Protein AF-0000000074043339 (afdb_homodimer)

Radius of gyration: 28.98 Å; Cα contacts (8 Å, |Δi|>4): 498; chains: 2; bounding box: 43×94×110 Å

Secondary structure (DSSP, 8-state):
-----------------------PPTT-BTT-EEEEEEEEEPPSTT------BSSB--BSS-TTTTEEEEEE-SSSS--EEEETTEEEESS---HHHHT-SEEEEEEEEEETTT--EEEEEEEEEEE-TT------------------------------/----------------------PPPTT-BTT-EEEEEEEEEPPSTT------BSSB--BSS-TTTTEEEEEE-SSSS--EEEETTEEEESS---HHHHT-SEEEEEEEEEETTT--EEEEEEEEEEE-TT------------------------------

pLDDT: mean 74.74, std 24.92, range [27.48, 98.56]

Foldseek 3Di:
DPPPPPPPPPPPPPPPPPPCVVDDDPPDDPPDADAAEWEWEFDDPWDFPTAIVVQFDPDDDWCVPFKPKDWFAPDDDDQWDDDGRGTTGPTTGDCVVVVDQKDKTWMWMAGPVVRDIDIHIYIYGYHYPPDPDPPPPPPPPPVPPPPPVCPVPPPPPDDD/DPPPPPPPPPPPPPPPPPPCVVDDDPPDDPPDADAAEWEWEFDDPWDFATAIVVQFDPDDDWCVPFKPKDWFAPDDDDQWDDDGRGTTGPTTGDCVVVVDQKGKTWMWMAGPVVRDIDIHIYIYGYHYPPDPDPPPPPPPPPVPPVCPPPVVPPPPPPPD

Nearest PDB structures (foldseek):
  6bxu-assembly2_B  TM=6.469E-01  e=2.148E-03  Mus musculus
  6bwn-assembly1_A  TM=5.642E-01  e=1.430E-03  Mus musculus
  5w1d-assembly1_A  TM=6.021E-01  e=2.872E-03  Mus musculus
  7sb6-assembly3_C  TM=5.793E-01  e=4.071E-03  synthetic construct
  2wd0-assembly1_A  TM=5.381E-01  e=9.733E-03  Mus musculus

Structure (mmCIF, N/CA/C/O backbone):
data_AF-0000000074043339-model_v1
#
loop_
_entity.id
_entity.type
_entity.pdbx_description
1 polymer 'Uncharacterized protein'
#
loop_
_atom_site.group_PDB
_atom_site.id
_atom_site.type_symbol
_atom_site.label_atom_id
_atom_site.label_alt_id
_atom_site.label_comp_id
_atom_site.label_asym_id
_atom_site.label_entity_id
_atom_site.label_seq_id
_atom_site.pdbx_PDB_ins_code
_atom_site.Cartn_x
_atom_site.Cartn_y
_atom_site.Cartn_z
_atom_site.occupancy
_atom_site.B_iso_or_equiv
_atom_site.auth_seq_id
_atom_site.auth_comp_id
_atom_site.auth_asym_id
_atom_site.auth_atom_id
_atom_site.pdbx_PDB_model_num
ATOM 1 N N . MET A 1 1 ? 3.531 73.688 32.5 1 36.28 1 MET A N 1
ATOM 2 C CA . MET A 1 1 ? 2.799 72.875 31.547 1 36.28 1 MET A CA 1
ATOM 3 C C . MET A 1 1 ? 3.566 71.625 31.203 1 36.28 1 MET A C 1
ATOM 5 O O . MET A 1 1 ? 4.527 71.625 30.438 1 36.28 1 MET A O 1
ATOM 9 N N . ALA A 1 2 ? 3.746 70.688 32.219 1 50.91 2 ALA A N 1
ATOM 10 C CA . ALA A 1 2 ? 4.398 69.375 32.25 1 50.91 2 ALA A CA 1
ATOM 11 C C . ALA A 1 2 ? 3.754 68.438 31.266 1 50.91 2 ALA A C 1
ATOM 13 O O . ALA A 1 2 ? 2.537 68.25 31.281 1 50.91 2 ALA A O 1
ATOM 14 N N . HIS A 1 3 ? 4.277 68.375 29.969 1 52.12 3 HIS A N 1
ATOM 15 C CA . HIS A 1 3 ? 3.988 67.438 28.906 1 52.12 3 HIS A CA 1
ATOM 16 C C . HIS A 1 3 ? 4.148 66 29.391 1 52.12 3 HIS A C 1
ATOM 18 O O . HIS A 1 3 ? 5.234 65.625 29.812 1 52.12 3 HIS A O 1
ATOM 24 N N . SER A 1 4 ? 3.148 65.375 30.062 1 53.38 4 SER A N 1
ATOM 25 C CA . SER A 1 4 ? 3.051 63.969 30.391 1 53.38 4 SER A CA 1
ATOM 26 C C . SER A 1 4 ? 3.221 63.125 29.141 1 53.38 4 SER A C 1
ATOM 28 O O . SER A 1 4 ? 2.432 63.219 28.203 1 53.38 4 SER A O 1
ATOM 30 N N . ALA A 1 5 ? 4.5 62.875 28.734 1 51.03 5 ALA A N 1
ATOM 31 C CA . ALA A 1 5 ? 4.797 61.906 27.688 1 51.03 5 ALA A CA 1
ATOM 32 C C . ALA A 1 5 ? 4.148 60.562 27.984 1 51.03 5 ALA A C 1
ATOM 34 O O . ALA A 1 5 ? 4.48 59.906 28.984 1 51.03 5 ALA A O 1
ATOM 35 N N . LEU A 1 6 ? 2.811 60.344 27.688 1 48.66 6 LEU A N 1
ATOM 36 C CA . LEU A 1 6 ? 2.172 59.031 27.688 1 48.66 6 LEU A CA 1
ATOM 37 C C . LEU A 1 6 ? 3.016 58 26.922 1 48.66 6 LEU A C 1
ATOM 39 O O . LEU A 1 6 ? 3.24 58.156 25.719 1 48.66 6 LEU A O 1
ATOM 43 N N . LEU A 1 7 ? 4.02 57.375 27.578 1 50.03 7 LEU A N 1
ATOM 44 C CA . LEU A 1 7 ? 4.719 56.219 27.016 1 50.03 7 LEU A CA 1
ATOM 45 C C . LEU A 1 7 ? 3.736 55.125 26.609 1 50.03 7 LEU A C 1
ATOM 47 O O . LEU A 1 7 ? 3.02 54.594 27.453 1 50.03 7 LEU A O 1
ATOM 51 N N . LEU A 1 8 ? 3.076 55.25 25.438 1 50.91 8 LEU A N 1
ATOM 52 C CA . LEU A 1 8 ? 2.367 54.125 24.844 1 50.91 8 LEU A CA 1
ATOM 53 C C . LEU A 1 8 ? 3.262 52.906 24.781 1 50.91 8 LEU A C 1
ATOM 55 O O . LEU A 1 8 ? 4.23 52.875 24.016 1 50.91 8 LEU A O 1
ATOM 59 N N . ALA A 1 9 ? 3.451 52.25 25.938 1 48.47 9 ALA A N 1
ATOM 60 C CA . ALA A 1 9 ? 4.059 50.906 25.891 1 48.47 9 ALA A CA 1
ATOM 61 C C . ALA A 1 9 ? 3.338 50 24.891 1 48.47 9 ALA A C 1
ATOM 63 O O . ALA A 1 9 ? 2.162 49.688 25.078 1 48.47 9 ALA A O 1
ATOM 64 N N . THR A 1 10 ? 3.604 50.125 23.547 1 51.94 10 THR A N 1
ATOM 65 C CA . THR A 1 10 ? 3.205 49.125 22.547 1 51.94 10 THR A CA 1
ATOM 66 C C . THR A 1 10 ? 3.49 47.719 23.047 1 51.94 10 THR A C 1
ATOM 68 O O . THR A 1 10 ? 4.645 47.375 23.281 1 51.94 10 THR A O 1
ATOM 71 N N . LEU A 1 11 ? 2.631 47.125 23.938 1 48.47 11 LEU A N 1
ATOM 72 C CA . LEU A 1 11 ? 2.684 45.719 24.234 1 48.47 11 LEU A CA 1
ATOM 73 C C . LEU A 1 11 ? 2.77 44.906 22.953 1 48.47 11 LEU A C 1
ATOM 75 O O . LEU A 1 11 ? 1.793 44.781 22.203 1 48.47 11 LEU A O 1
ATOM 79 N N . LEU A 1 12 ? 3.902 44.938 22.234 1 47.53 12 LEU A N 1
ATOM 80 C CA . LEU A 1 12 ? 4.148 43.938 21.203 1 47.53 12 LEU A CA 1
ATOM 81 C C . LEU A 1 12 ? 3.871 42.531 21.734 1 47.53 12 LEU A C 1
ATOM 83 O O . LEU A 1 12 ? 4.613 42.031 22.578 1 47.53 12 LEU A O 1
ATOM 87 N N . ALA A 1 13 ? 2.574 42.125 21.938 1 48.25 13 ALA A N 1
ATOM 88 C CA . ALA A 1 13 ? 2.238 40.75 22.172 1 48.25 13 ALA A CA 1
ATOM 89 C C . ALA A 1 13 ? 2.982 39.812 21.219 1 48.25 13 ALA A C 1
ATOM 91 O O . ALA A 1 13 ? 2.707 39.812 20.016 1 48.25 13 ALA A O 1
ATOM 92 N N . PHE A 1 14 ? 4.277 39.5 21.391 1 45.47 14 PHE A N 1
ATOM 93 C CA . PHE A 1 14 ? 4.957 38.406 20.75 1 45.47 14 PHE A CA 1
ATOM 94 C C . PHE A 1 14 ? 4.055 37.156 20.719 1 45.47 14 PHE A C 1
ATOM 96 O O . PHE A 1 14 ? 3.814 36.531 21.75 1 45.47 14 PHE A O 1
ATOM 103 N N . CYS A 1 15 ? 2.965 37.188 19.891 1 45.69 15 CYS A N 1
ATOM 104 C CA . CYS A 1 15 ? 2.316 35.906 19.594 1 45.69 15 CYS A CA 1
ATOM 105 C C . CYS A 1 15 ? 3.348 34.844 19.281 1 45.69 15 CYS A C 1
ATOM 107 O O . CYS A 1 15 ? 3.98 34.875 18.219 1 45.69 15 CYS A O 1
ATOM 109 N N . ALA A 1 16 ? 4.168 34.438 20.25 1 45.22 16 ALA A N 1
ATOM 110 C CA . ALA A 1 16 ? 4.949 33.219 20.016 1 45.22 16 ALA A CA 1
ATOM 111 C C . ALA A 1 16 ? 4.121 32.156 19.297 1 45.22 16 ALA A C 1
ATOM 113 O O . ALA A 1 16 ? 3.129 31.672 19.828 1 45.22 16 ALA A O 1
ATOM 114 N N . LEU A 1 17 ? 3.908 32.25 17.938 1 48.41 17 LEU A N 1
ATOM 115 C CA . LEU A 1 17 ? 3.451 31.078 17.234 1 48.41 17 LEU A CA 1
ATOM 116 C C . LEU A 1 17 ? 4.184 29.828 17.719 1 48.41 17 LEU A C 1
ATOM 118 O O . LEU A 1 17 ? 5.41 29.844 17.859 1 48.41 17 LEU A O 1
ATOM 122 N N . PRO A 1 18 ? 3.623 29.031 18.609 1 45.88 18 PRO A N 1
ATOM 123 C CA . PRO A 1 18 ? 4.348 27.781 18.844 1 45.88 18 PRO A CA 1
ATOM 124 C C . PRO A 1 18 ? 5.016 27.234 17.594 1 45.88 18 PRO A C 1
ATOM 126 O O . PRO A 1 18 ? 4.453 27.328 16.5 1 45.88 18 PRO A O 1
ATOM 129 N N . THR A 1 19 ? 6.242 27.562 17.266 1 45.59 19 THR A N 1
ATOM 130 C CA . THR A 1 19 ? 6.914 26.734 16.266 1 45.59 19 THR A CA 1
ATOM 131 C C . THR A 1 19 ? 6.457 25.281 16.375 1 45.59 19 THR A C 1
ATOM 133 O O . THR A 1 19 ? 6.621 24.641 17.422 1 45.59 19 THR A O 1
ATOM 136 N N . VAL A 1 20 ? 5.289 24.922 16.062 1 45.47 20 VAL A N 1
ATOM 137 C CA . VAL A 1 20 ? 5.035 23.484 15.914 1 45.47 20 VAL A CA 1
ATOM 138 C C . VAL A 1 20 ? 6.281 22.797 15.367 1 45.47 20 VAL A C 1
ATOM 140 O O . VAL A 1 20 ? 6.621 22.953 14.195 1 45.47 20 VAL A O 1
ATOM 143 N N . ASP A 1 21 ? 7.504 23.016 15.836 1 48.78 21 ASP A N 1
ATOM 144 C CA . ASP A 1 21 ? 8.562 22.094 15.438 1 48.78 21 ASP A CA 1
ATOM 145 C C . ASP A 1 21 ? 8 20.703 15.133 1 48.78 21 ASP A C 1
ATOM 147 O O . ASP A 1 21 ? 7.551 20 16.031 1 48.78 21 ASP A O 1
ATOM 151 N N . GLY A 1 22 ? 7.293 20.594 14.164 1 54.5 22 GLY A N 1
ATOM 152 C CA . GLY A 1 22 ? 6.527 19.453 13.703 1 54.5 22 GLY A CA 1
ATOM 153 C C . GLY A 1 22 ? 7.262 18.125 13.891 1 54.5 22 GLY A C 1
ATOM 154 O O . GLY A 1 22 ? 7.766 17.562 12.93 1 54.5 22 GLY A O 1
ATOM 155 N N . LYS A 1 23 ? 7.941 17.922 14.922 1 68.38 23 LYS A N 1
ATOM 156 C CA . LYS A 1 23 ? 8.711 16.719 15.25 1 68.38 23 LYS A CA 1
ATOM 157 C C . LYS A 1 23 ? 7.918 15.453 14.945 1 68.38 23 LYS A C 1
ATOM 159 O O . LYS A 1 23 ? 6.734 15.367 15.273 1 68.38 23 LYS A O 1
ATOM 164 N N . LEU A 1 24 ? 8.516 14.594 14.18 1 77.88 24 LEU A N 1
ATOM 165 C CA . LEU A 1 24 ? 7.914 13.297 13.883 1 77.88 24 LEU A CA 1
ATOM 166 C C . LEU A 1 24 ? 7.652 12.508 15.156 1 77.88 24 LEU A C 1
ATOM 168 O O . LEU A 1 24 ? 8.484 12.492 16.062 1 77.88 24 LEU A O 1
ATOM 172 N N . GLN A 1 25 ? 6.496 12.086 15.32 1 91 25 GLN A N 1
ATOM 173 C CA . GLN A 1 25 ? 6.117 11.195 16.406 1 91 25 GLN A CA 1
ATOM 174 C C . GLN A 1 25 ? 6.652 9.789 16.188 1 91 25 GLN A C 1
ATOM 176 O O . GLN A 1 25 ? 6.93 9.398 15.055 1 91 25 GLN A O 1
ATOM 181 N N . LEU A 1 26 ? 6.879 9.07 17.297 1 96.19 26 LEU A N 1
ATOM 182 C CA . LEU A 1 26 ? 7.285 7.672 17.203 1 96.19 26 LEU A CA 1
ATOM 183 C C . LEU A 1 26 ? 6.297 6.875 16.359 1 96.19 26 LEU A C 1
ATOM 185 O O . LEU A 1 26 ? 5.086 7.051 16.484 1 96.19 26 LEU A O 1
ATOM 189 N N . CYS A 1 27 ? 6.801 6.047 15.445 1 96.62 27 CYS A N 1
ATOM 190 C CA . CYS A 1 27 ? 6.035 5.145 14.594 1 96.62 27 CYS A CA 1
ATOM 191 C C . CYS A 1 27 ? 5.383 5.906 13.445 1 96.62 27 CYS A C 1
ATOM 193 O O . CYS A 1 27 ? 4.477 5.391 12.789 1 96.62 27 CYS A O 1
ATOM 195 N N . GLU A 1 28 ? 5.82 7.129 13.281 1 94.88 28 GLU A N 1
ATOM 196 C CA . GLU A 1 28 ? 5.418 7.855 12.078 1 94.88 28 GLU A CA 1
ATOM 197 C C . GLU A 1 28 ? 6.25 7.43 10.875 1 94.88 28 GLU A C 1
ATOM 199 O O . GLU A 1 28 ? 7.453 7.188 10.992 1 94.88 28 GLU A O 1
ATOM 204 N N . VAL A 1 29 ? 5.559 7.371 9.734 1 94.94 29 VAL A N 1
ATOM 205 C CA . VAL A 1 29 ? 6.277 7.055 8.508 1 94.94 29 VAL A CA 1
ATOM 206 C C . VAL A 1 29 ? 6.84 8.336 7.891 1 94.94 29 VAL A C 1
ATOM 208 O O . VAL A 1 29 ? 6.078 9.227 7.496 1 94.94 29 VAL A O 1
ATOM 211 N N . GLU A 1 30 ? 8.125 8.383 7.797 1 91.75 30 GLU A N 1
ATOM 212 C CA . GLU A 1 30 ? 8.82 9.594 7.375 1 91.75 30 GLU A CA 1
ATOM 213 C C . GLU A 1 30 ? 8.531 9.914 5.91 1 91.75 30 GLU A C 1
ATOM 215 O O . GLU A 1 30 ? 8.281 11.07 5.559 1 91.75 30 GLU A O 1
ATOM 220 N N . THR A 1 31 ? 8.625 8.961 5.086 1 87.06 31 THR A N 1
ATOM 221 C CA . THR A 1 31 ? 8.398 9.156 3.658 1 87.06 31 THR A CA 1
ATOM 222 C C . THR A 1 31 ? 7.277 8.242 3.164 1 87.06 31 THR A C 1
ATOM 224 O O . THR A 1 31 ? 7.41 7.59 2.125 1 87.06 31 THR A O 1
ATOM 227 N N . GLY A 1 32 ? 6.273 8.281 3.971 1 85.81 32 GLY A N 1
ATOM 228 C CA . GLY A 1 32 ? 5.152 7.43 3.613 1 85.81 32 GLY A CA 1
ATOM 229 C C . GLY A 1 32 ? 4.293 8 2.5 1 85.81 32 GLY A C 1
ATOM 230 O O . GLY A 1 32 ? 4.254 9.219 2.305 1 85.81 32 GLY A O 1
ATOM 231 N N . GLN A 1 33 ? 3.729 7.051 1.8 1 86.25 33 GLN A N 1
ATOM 232 C CA . GLN A 1 33 ? 2.768 7.449 0.777 1 86.25 33 GLN A CA 1
ATOM 233 C C . GLN A 1 33 ? 1.346 7.07 1.181 1 86.25 33 GLN A C 1
ATOM 235 O O . GLN A 1 33 ? 1.13 6.035 1.814 1 86.25 33 GLN A O 1
ATOM 240 N N . SER A 1 34 ? 0.509 7.992 0.83 1 90.56 34 SER A N 1
ATOM 241 C CA . SER A 1 34 ? -0.891 7.645 1.055 1 90.56 34 SER A CA 1
ATOM 242 C C . SER A 1 34 ? -1.348 6.543 0.105 1 90.56 34 SER A C 1
ATOM 244 O O . SER A 1 34 ? -1.071 6.598 -1.096 1 90.56 34 SER A O 1
ATOM 246 N N . SER A 1 35 ? -1.882 5.57 0.689 1 92.31 35 SER A N 1
ATOM 247 C CA . SER A 1 35 ? -2.416 4.477 -0.117 1 92.31 35 SER A CA 1
ATOM 248 C C . SER A 1 35 ? -3.883 4.215 0.209 1 92.31 35 SER A C 1
ATOM 250 O O . SER A 1 35 ? -4.379 4.648 1.251 1 92.31 35 SER A O 1
ATOM 252 N N . ILE A 1 36 ? -4.543 3.652 -0.719 1 94.81 36 ILE A N 1
ATOM 253 C CA . ILE A 1 36 ? -5.934 3.25 -0.53 1 94.81 36 ILE A CA 1
ATOM 254 C C . ILE A 1 36 ? -6.012 1.738 -0.331 1 94.81 36 ILE A C 1
ATOM 256 O O . ILE A 1 36 ? -5.438 0.973 -1.109 1 94.81 36 ILE A O 1
ATOM 260 N N . ILE A 1 37 ? -6.609 1.381 0.698 1 91.38 37 ILE A N 1
ATOM 261 C CA . ILE A 1 37 ? -6.828 -0.035 0.973 1 91.38 37 ILE A CA 1
ATOM 262 C C . ILE A 1 37 ? -8.312 -0.362 0.838 1 91.38 37 ILE A C 1
ATOM 264 O O . ILE A 1 37 ? -9.156 0.294 1.452 1 91.38 37 ILE A O 1
ATOM 268 N N . LEU A 1 38 ? -8.617 -1.368 0.082 1 94.44 38 LEU A N 1
ATOM 269 C CA . LEU A 1 38 ? -9.984 -1.83 -0.15 1 94.44 38 LEU A CA 1
ATOM 270 C C . LEU A 1 38 ? -10.102 -3.322 0.138 1 94.44 38 LEU A C 1
ATOM 272 O O . LEU A 1 38 ? -9.117 -4.055 0.076 1 94.44 38 LEU A O 1
ATOM 276 N N . ASP A 1 39 ? -11.32 -3.701 0.45 1 91 39 ASP A N 1
ATOM 277 C CA . ASP A 1 39 ? -11.641 -5.117 0.587 1 91 39 ASP A CA 1
ATOM 278 C C . ASP A 1 39 ? -12.641 -5.559 -0.48 1 91 39 ASP A C 1
ATOM 280 O O . ASP A 1 39 ? -13.539 -4.797 -0.852 1 91 39 ASP A O 1
ATOM 284 N N . ILE A 1 40 ? -12.508 -6.766 -0.94 1 93.38 40 ILE A N 1
ATOM 285 C CA . ILE A 1 40 ? -13.461 -7.352 -1.872 1 93.38 40 ILE A CA 1
ATOM 286 C C . ILE A 1 40 ? -13.57 -8.852 -1.628 1 93.38 40 ILE A C 1
ATOM 288 O O . ILE A 1 40 ? -12.586 -9.5 -1.271 1 93.38 40 ILE A O 1
ATOM 292 N N . GLU A 1 41 ? -14.734 -9.398 -1.756 1 91.56 41 GLU A N 1
ATOM 293 C CA . GLU A 1 41 ? -14.914 -10.844 -1.672 1 91.56 41 GLU A CA 1
ATOM 294 C C . GLU A 1 41 ? -14.578 -11.523 -2.996 1 91.56 41 GLU A C 1
ATOM 296 O O . GLU A 1 41 ? -14.773 -10.938 -4.066 1 91.56 41 GLU A O 1
ATOM 301 N N . GLU A 1 42 ? -14.078 -12.734 -2.885 1 92.31 42 GLU A N 1
ATOM 302 C CA . GLU A 1 42 ? -13.891 -13.508 -4.109 1 92.31 42 GLU A CA 1
ATOM 303 C C . GLU A 1 42 ? -15.219 -13.742 -4.824 1 92.31 42 GLU A C 1
ATOM 305 O O . GLU A 1 42 ? -16.281 -13.562 -4.234 1 92.31 42 GLU A O 1
ATOM 310 N N . SER A 1 43 ? -15.117 -14.109 -6.074 1 90.81 43 SER A N 1
ATOM 311 C CA . SER A 1 43 ? -16.328 -14.281 -6.871 1 90.81 43 SER A CA 1
ATOM 312 C C . SER A 1 43 ? -17.016 -15.594 -6.535 1 90.81 43 SER A C 1
ATOM 314 O O . SER A 1 43 ? -16.359 -16.609 -6.316 1 90.81 43 SER A O 1
ATOM 316 N N . ARG A 1 44 ? -18.25 -15.492 -6.328 1 88.25 44 ARG A N 1
ATOM 317 C CA . ARG A 1 44 ? -19.078 -16.703 -6.293 1 88.25 44 ARG A CA 1
ATOM 318 C C . ARG A 1 44 ? -19.406 -17.172 -7.703 1 88.25 44 ARG A C 1
ATOM 320 O O . ARG A 1 44 ? -20.234 -16.578 -8.391 1 88.25 44 ARG A O 1
ATOM 327 N N . GLY A 1 45 ? -18.812 -18.188 -8.094 1 88.38 45 GLY A N 1
ATOM 328 C CA . GLY A 1 45 ? -18.953 -18.594 -9.484 1 88.38 45 GLY A CA 1
ATOM 329 C C . GLY A 1 45 ? -18.328 -17.625 -10.461 1 88.38 45 GLY A C 1
ATOM 330 O O . GLY A 1 45 ? -17.156 -17.266 -10.336 1 88.38 45 GLY A O 1
ATOM 331 N N . SER A 1 46 ? -19.156 -17.172 -11.445 1 91.75 46 SER A N 1
ATOM 332 C CA . SER A 1 46 ? -18.656 -16.266 -12.484 1 91.75 46 SER A CA 1
ATOM 333 C C . SER A 1 46 ? -19.109 -14.836 -12.234 1 91.75 46 SER A C 1
ATOM 335 O O . SER A 1 46 ? -19.031 -13.992 -13.133 1 91.75 46 SER A O 1
ATOM 337 N N . SER A 1 47 ? -19.469 -14.586 -11.023 1 92.88 47 SER A N 1
ATOM 338 C CA . SER A 1 47 ? -20 -13.258 -10.719 1 92.88 47 SER A CA 1
ATOM 339 C C . SER A 1 47 ? -18.906 -12.203 -10.703 1 92.88 47 SER A C 1
ATOM 341 O O . SER A 1 47 ? -17.797 -12.453 -10.211 1 92.88 47 SER A O 1
ATOM 343 N N . VAL A 1 48 ? -19.234 -11.062 -11.203 1 95.12 48 VAL A N 1
ATOM 344 C CA . VAL A 1 48 ? -18.328 -9.922 -11.188 1 95.12 48 VAL A CA 1
ATOM 345 C C . VAL A 1 48 ? -19.031 -8.719 -10.555 1 95.12 48 VAL A C 1
ATOM 347 O O . VAL A 1 48 ? -18.594 -7.578 -10.734 1 95.12 48 VAL A O 1
ATOM 350 N N . ALA A 1 49 ? -20.062 -8.938 -9.805 1 93.38 49 ALA A N 1
ATOM 351 C CA . ALA A 1 49 ? -20.922 -7.848 -9.344 1 93.38 49 ALA A CA 1
ATOM 352 C C . ALA A 1 49 ? -20.516 -7.379 -7.953 1 93.38 49 ALA A C 1
ATOM 354 O O . ALA A 1 49 ? -21.094 -6.426 -7.422 1 93.38 49 ALA A O 1
ATOM 355 N N . GLN A 1 50 ? -19.516 -8.07 -7.398 1 92.81 50 GLN A N 1
ATOM 356 C CA . GLN A 1 50 ? -19.109 -7.723 -6.043 1 92.81 50 GLN A CA 1
ATOM 357 C C . GLN A 1 50 ? -18.547 -6.305 -5.988 1 92.81 50 GLN A C 1
ATOM 359 O O . GLN A 1 50 ? -17.844 -5.871 -6.91 1 92.81 50 GLN A O 1
ATOM 364 N N . HIS A 1 51 ? -18.797 -5.652 -4.898 1 94 51 HIS A N 1
ATOM 365 C CA . HIS A 1 51 ? -18.281 -4.309 -4.672 1 94 51 HIS A CA 1
ATOM 366 C C . HIS A 1 51 ? -17.125 -4.328 -3.676 1 94 51 HIS A C 1
ATOM 368 O O . HIS A 1 51 ? -17.047 -5.211 -2.82 1 94 51 HIS A O 1
ATOM 374 N N . THR A 1 52 ? -16.297 -3.367 -3.848 1 96.44 52 THR A N 1
ATOM 375 C CA . THR A 1 52 ? -15.25 -3.182 -2.844 1 96.44 52 THR A CA 1
ATOM 376 C C . THR A 1 52 ? -15.82 -2.518 -1.592 1 96.44 52 THR A C 1
ATOM 378 O O . THR A 1 52 ? -16.938 -2.006 -1.607 1 96.44 52 THR A O 1
ATOM 381 N N . ASN A 1 53 ? -15.164 -2.695 -0.502 1 94.25 53 ASN A N 1
ATOM 382 C CA . ASN A 1 53 ? -15.43 -1.972 0.737 1 94.25 53 ASN A CA 1
ATOM 383 C C . ASN A 1 53 ? -14.25 -1.097 1.141 1 94.25 53 ASN A C 1
ATOM 385 O O . ASN A 1 53 ? -13.188 -1.608 1.514 1 94.25 53 ASN A O 1
ATOM 389 N N . PRO A 1 54 ? -14.477 0.23 1.153 1 95.88 54 PRO A N 1
ATOM 390 C CA . PRO A 1 54 ? -15.617 1.038 0.711 1 95.88 54 PRO A CA 1
ATOM 391 C C . PRO A 1 54 ? -15.906 0.884 -0.78 1 95.88 54 PRO A C 1
ATOM 393 O O . PRO A 1 54 ? -15.031 0.473 -1.544 1 95.88 54 PRO A O 1
ATOM 396 N N . PRO A 1 55 ? -17.141 1.159 -1.197 1 97.12 55 PRO A N 1
ATOM 397 C CA . PRO A 1 55 ? -17.531 0.945 -2.592 1 97.12 55 PRO A CA 1
ATOM 398 C C . PRO A 1 55 ? -16.969 2.002 -3.535 1 97.12 55 PRO A C 1
ATOM 400 O O . PRO A 1 55 ? -16.859 1.768 -4.742 1 97.12 55 PRO A O 1
ATOM 403 N N . GLU A 1 56 ? -16.609 3.184 -2.979 1 97.75 56 GLU A N 1
ATOM 404 C CA . GLU A 1 56 ? -16.031 4.246 -3.791 1 97.75 56 GLU A CA 1
ATOM 405 C C . GLU A 1 56 ? -14.641 4.629 -3.275 1 97.75 56 GLU A C 1
ATOM 407 O O . GLU A 1 56 ? -14.406 4.648 -2.064 1 97.75 56 GLU A O 1
ATOM 412 N N . LEU A 1 57 ? -13.781 4.938 -4.223 1 97.94 57 LEU A N 1
ATOM 413 C CA . LEU A 1 57 ? -12.445 5.402 -3.859 1 97.94 57 LEU A CA 1
ATOM 414 C C . LEU A 1 57 ? -12.523 6.723 -3.104 1 97.94 57 LEU A C 1
ATOM 416 O O . LEU A 1 57 ? -13.219 7.648 -3.527 1 97.94 57 LEU A O 1
ATOM 420 N N . PRO A 1 58 ? -11.875 6.762 -2.023 1 97.38 58 PRO A N 1
ATOM 421 C CA . PRO A 1 58 ? -11.898 7.973 -1.198 1 97.38 58 PRO A CA 1
ATOM 422 C C . PRO A 1 58 ? -10.945 9.055 -1.712 1 97.38 58 PRO A C 1
ATOM 424 O O . PRO A 1 58 ? -10.078 9.523 -0.971 1 97.38 58 PRO A O 1
ATOM 427 N N . ILE A 1 59 ? -11.109 9.469 -2.877 1 97.12 59 ILE A N 1
ATOM 428 C CA . ILE A 1 59 ? -10.305 10.508 -3.502 1 97.12 59 ILE A CA 1
ATOM 429 C C . ILE A 1 59 ? -11.141 11.789 -3.637 1 97.12 59 ILE A C 1
ATOM 431 O O . ILE A 1 59 ? -12.273 11.75 -4.125 1 97.12 59 ILE A O 1
ATOM 435 N N . SER A 1 60 ? -10.609 12.844 -3.164 1 97.56 60 SER A N 1
ATOM 436 C CA . SER A 1 60 ? -11.32 14.117 -3.238 1 97.56 60 SER A CA 1
ATOM 437 C C . SER A 1 60 ? -11.445 14.594 -4.68 1 97.56 60 SER A C 1
ATOM 439 O O . SER A 1 60 ? -10.516 14.453 -5.473 1 97.56 60 SER A O 1
ATOM 441 N N . GLY A 1 61 ? -12.617 15.219 -4.961 1 97.5 61 GLY A N 1
ATOM 442 C CA . GLY A 1 61 ? -12.891 15.695 -6.305 1 97.5 61 GLY A CA 1
ATOM 443 C C . GLY A 1 61 ? -13.977 14.906 -7.012 1 97.5 61 GLY A C 1
ATOM 444 O O . GLY A 1 61 ? -14.438 13.875 -6.504 1 97.5 61 GLY A O 1
ATOM 445 N N . ASP A 1 62 ? -14.398 15.375 -8.172 1 97.75 62 ASP A N 1
ATOM 446 C CA . ASP A 1 62 ? -15.445 14.766 -8.992 1 97.75 62 ASP A CA 1
ATOM 447 C C . ASP A 1 62 ? -14.891 14.359 -10.359 1 97.75 62 ASP A C 1
ATOM 449 O O . ASP A 1 62 ? -14.508 15.219 -11.164 1 97.75 62 ASP A O 1
ATOM 453 N N . PRO A 1 63 ? -14.883 13.039 -10.594 1 98.12 63 PRO A N 1
ATOM 454 C CA . PRO A 1 63 ? -14.336 12.57 -11.867 1 98.12 63 PRO A CA 1
ATOM 455 C C . PRO A 1 63 ? -15.133 13.07 -13.07 1 98.12 63 PRO A C 1
ATOM 457 O O . PRO A 1 63 ? -14.664 12.977 -14.211 1 98.12 63 PRO A O 1
ATOM 460 N N . ASN A 1 64 ? -16.266 13.516 -12.914 1 97.06 64 ASN A N 1
ATOM 461 C CA . ASN A 1 64 ? -17.094 14.047 -14 1 97.06 64 ASN A CA 1
ATOM 462 C C . ASN A 1 64 ? -16.938 15.562 -14.133 1 97.06 64 ASN A C 1
ATOM 464 O O . ASN A 1 64 ? -17.547 16.188 -15 1 97.06 64 ASN A O 1
ATOM 468 N N . ASP A 1 65 ? -16.078 16.125 -13.375 1 97.19 65 ASP A N 1
ATOM 469 C CA . ASP A 1 65 ? -15.977 17.578 -13.383 1 97.19 65 ASP A CA 1
ATOM 470 C C . ASP A 1 65 ? -14.516 18.016 -13.305 1 97.19 65 ASP A C 1
ATOM 472 O O . ASP A 1 65 ? -13.898 18.328 -14.32 1 97.19 65 ASP A O 1
ATOM 476 N N . ASP A 1 66 ? -13.898 17.781 -12.148 1 97.88 66 ASP A N 1
ATOM 477 C CA . ASP A 1 66 ? -12.688 18.547 -11.883 1 97.88 66 ASP A CA 1
ATOM 478 C C . ASP A 1 66 ? -11.461 17.641 -11.859 1 97.88 66 ASP A C 1
ATOM 480 O O . ASP A 1 66 ? -10.328 18.109 -11.938 1 97.88 66 ASP A O 1
ATOM 484 N N . ILE A 1 67 ? -11.617 16.328 -11.82 1 98.56 67 ILE A N 1
ATOM 485 C CA . ILE A 1 67 ? -10.461 15.43 -11.828 1 98.56 67 ILE A CA 1
ATOM 486 C C . ILE A 1 67 ? -10.648 14.352 -12.891 1 98.56 67 ILE A C 1
ATOM 488 O O . ILE A 1 67 ? -11.758 14.156 -13.398 1 98.56 67 ILE A O 1
ATOM 492 N N . THR A 1 68 ? -9.547 13.727 -13.258 1 98.38 68 THR A N 1
ATOM 493 C CA . THR A 1 68 ? -9.516 12.547 -14.109 1 98.38 68 THR A CA 1
ATOM 494 C C . THR A 1 68 ? -8.82 11.383 -13.406 1 98.38 68 THR A C 1
ATOM 496 O O . THR A 1 68 ? -7.789 11.57 -12.758 1 98.38 68 THR A O 1
ATOM 499 N N . LEU A 1 69 ? -9.453 10.25 -13.516 1 98.44 69 LEU A N 1
ATOM 500 C CA . LEU A 1 69 ? -8.914 9.047 -12.891 1 98.44 69 LEU A CA 1
ATOM 501 C C . LEU A 1 69 ? -8.555 8 -13.938 1 98.44 69 LEU A C 1
ATOM 503 O O . LEU A 1 69 ? -9.305 7.785 -14.891 1 98.44 69 LEU A O 1
ATOM 507 N N . GLU A 1 70 ? -7.414 7.387 -13.68 1 97 70 GLU A N 1
ATOM 508 C CA . GLU A 1 70 ? -6.938 6.316 -14.547 1 97 70 GLU A CA 1
ATOM 509 C C . GLU A 1 70 ? -6.273 5.203 -13.742 1 97 70 GLU A C 1
ATOM 511 O O . GLU A 1 70 ? -5.418 5.473 -12.891 1 97 70 GLU A O 1
ATOM 516 N N . LEU A 1 71 ? -6.672 3.967 -14.055 1 96.56 71 LEU A N 1
ATOM 517 C CA . LEU A 1 71 ? -6.031 2.838 -13.391 1 96.56 71 LEU A CA 1
ATOM 518 C C . LEU A 1 71 ? -4.758 2.426 -14.117 1 96.56 71 LEU A C 1
ATOM 520 O O . LEU A 1 71 ? -4.715 2.434 -15.352 1 96.56 71 LEU A O 1
ATOM 524 N N . VAL A 1 72 ? -3.803 2.115 -13.352 1 93.12 72 VAL A N 1
ATOM 525 C CA . VAL A 1 72 ? -2.525 1.646 -13.875 1 93.12 72 VAL A CA 1
ATOM 526 C C . VAL A 1 72 ? -2.17 0.302 -13.25 1 93.12 72 VAL A C 1
ATOM 528 O O . VAL A 1 72 ? -2.023 0.202 -12.031 1 93.12 72 VAL A O 1
ATOM 531 N N . PHE A 1 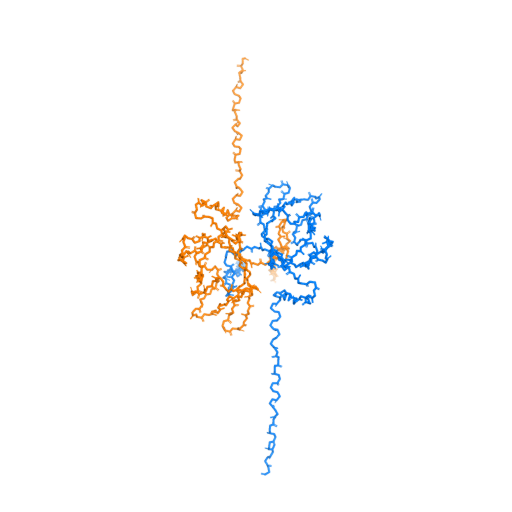73 ? -1.962 -0.713 -14.109 1 86.81 73 PHE A N 1
ATOM 532 C CA . PHE A 1 73 ? -1.594 -2.043 -13.641 1 86.81 73 PHE A CA 1
ATOM 533 C C . PHE A 1 73 ? -0.15 -2.367 -14.008 1 86.81 73 PHE A C 1
ATOM 535 O O . PHE A 1 73 ? 0.249 -2.219 -15.164 1 86.81 73 PHE A O 1
ATOM 542 N N . PRO A 1 74 ? 0.621 -2.672 -12.938 1 75.75 74 PRO A N 1
ATOM 543 C CA . PRO A 1 74 ? 2.035 -2.947 -13.195 1 75.75 74 PRO A CA 1
ATOM 544 C C . PRO A 1 74 ? 2.244 -4.148 -14.117 1 75.75 74 PRO A C 1
ATOM 546 O O . PRO A 1 74 ? 3.154 -4.141 -14.953 1 75.75 74 PRO A O 1
ATOM 549 N N . LYS A 1 75 ? 1.583 -5.219 -13.812 1 71.75 75 LYS A N 1
ATOM 550 C CA . LYS A 1 75 ? 1.766 -6.43 -14.609 1 71.75 75 LYS A CA 1
ATOM 551 C C . LYS A 1 75 ? 0.432 -7.121 -14.875 1 71.75 75 LYS A C 1
ATOM 553 O O . LYS A 1 75 ? -0.443 -7.145 -14.008 1 71.75 75 LYS A O 1
ATOM 558 N N . GLY A 1 76 ? 0.41 -7.645 -16.125 1 75.94 76 GLY A N 1
ATOM 559 C CA . GLY A 1 76 ? -0.708 -8.523 -16.438 1 75.94 76 GLY A CA 1
ATOM 560 C C . GLY A 1 76 ? -1.938 -7.777 -16.922 1 75.94 76 GLY A C 1
ATOM 561 O O . GLY A 1 76 ? -1.868 -6.586 -17.219 1 75.94 76 GLY A O 1
ATOM 562 N N . LYS A 1 77 ? -3.004 -8.508 -17 1 83 77 LYS A N 1
ATOM 563 C CA . LYS A 1 77 ? -4.285 -7.98 -17.469 1 83 77 LYS A CA 1
ATOM 564 C C . LYS A 1 77 ? -4.992 -7.211 -16.344 1 83 77 LYS A C 1
ATOM 566 O O . LYS A 1 77 ? -4.926 -7.598 -15.18 1 83 77 LYS A O 1
ATOM 571 N N . PRO A 1 78 ? -5.684 -6.18 -16.797 1 91 78 PRO A N 1
ATOM 572 C CA . PRO A 1 78 ? -6.453 -5.426 -15.797 1 91 78 PRO A CA 1
ATOM 573 C C . PRO A 1 78 ? -7.5 -6.281 -15.086 1 91 78 PRO A C 1
ATOM 575 O O . PRO A 1 78 ? -8.117 -7.148 -15.711 1 91 78 PRO A O 1
ATOM 578 N N . THR A 1 79 ? -7.57 -6.066 -13.789 1 92.38 79 THR A N 1
ATOM 579 C CA . THR A 1 79 ? -8.539 -6.785 -12.977 1 92.38 79 THR A CA 1
ATOM 580 C C . THR A 1 79 ? -9.82 -5.969 -12.812 1 92.38 79 THR A C 1
ATOM 582 O O . THR A 1 79 ? -10.898 -6.531 -12.641 1 92.38 79 THR A O 1
ATOM 585 N N . PHE A 1 80 ? -9.625 -4.645 -12.914 1 96.75 80 PHE A N 1
ATOM 586 C CA . PHE A 1 80 ? -10.734 -3.742 -12.633 1 96.75 80 PHE A CA 1
ATOM 587 C C . PHE A 1 80 ? -10.914 -2.732 -13.758 1 96.75 80 PHE A C 1
ATOM 589 O O . PHE A 1 80 ? -9.953 -2.395 -14.461 1 96.75 80 PHE A O 1
ATOM 596 N N . LEU A 1 81 ? -12.18 -2.264 -13.805 1 96.31 81 LEU A N 1
ATOM 597 C CA . LEU A 1 81 ? -12.539 -1.043 -14.516 1 96.31 81 LEU A CA 1
ATOM 598 C C . LEU A 1 81 ? -13.047 0.024 -13.555 1 96.31 81 LEU A C 1
ATOM 600 O O . LEU A 1 81 ? -13.461 -0.292 -12.43 1 96.31 81 LEU A O 1
ATOM 604 N N . LEU A 1 82 ? -12.922 1.177 -14.07 1 97.12 82 LEU A N 1
ATOM 605 C CA . LEU A 1 82 ? -13.383 2.293 -13.25 1 97.12 82 LEU A CA 1
ATOM 606 C C . LEU A 1 82 ? -14.734 2.801 -13.734 1 97.12 82 LEU A C 1
ATOM 608 O O . LEU A 1 82 ? -14.914 3.053 -14.93 1 97.12 82 LEU A O 1
ATOM 612 N N . ASP A 1 83 ? -15.703 2.887 -12.844 1 96.38 83 ASP A N 1
ATOM 613 C CA . ASP A 1 83 ? -16.984 3.562 -13.023 1 96.38 83 ASP A CA 1
ATOM 614 C C . ASP A 1 83 ? -17.141 4.707 -12.031 1 96.38 83 ASP A C 1
ATOM 616 O O . ASP A 1 83 ? -17.609 4.496 -10.906 1 96.38 83 ASP A O 1
ATOM 620 N N . GLY A 1 84 ? -16.891 5.91 -12.562 1 97 84 GLY A N 1
ATOM 621 C CA . GLY A 1 84 ? -16.719 6.98 -11.594 1 97 84 GLY A CA 1
ATOM 622 C C . GLY A 1 84 ? -15.609 6.719 -10.594 1 97 84 GLY A C 1
ATOM 623 O O . GLY A 1 84 ? -14.453 6.555 -10.984 1 97 84 GLY A O 1
ATOM 624 N N . LYS A 1 85 ? -15.961 6.578 -9.344 1 98.12 85 LYS A N 1
ATOM 625 C CA . LYS A 1 85 ? -14.969 6.285 -8.312 1 98.12 85 LYS A CA 1
ATOM 626 C C . LYS A 1 85 ? -15.102 4.852 -7.809 1 98.12 85 LYS A C 1
ATOM 628 O O . LYS A 1 85 ? -14.484 4.48 -6.809 1 98.12 85 LYS A O 1
ATOM 633 N N . SER A 1 86 ? -15.875 4.082 -8.547 1 98 86 SER A N 1
ATOM 634 C CA . SER A 1 86 ? -16.109 2.697 -8.156 1 98 86 SER A CA 1
ATOM 635 C C . SER A 1 86 ? -15.312 1.73 -9.023 1 98 86 SER A C 1
ATOM 637 O O . SER A 1 86 ? -15.195 1.932 -10.234 1 98 86 SER A O 1
ATOM 639 N N . LEU A 1 87 ? -14.812 0.672 -8.383 1 97.88 87 LEU A N 1
ATOM 640 C CA . LEU A 1 87 ? -14.125 -0.391 -9.109 1 97.88 87 LEU A CA 1
ATOM 641 C C . LEU A 1 87 ? -15.094 -1.512 -9.477 1 97.88 87 LEU A C 1
ATOM 643 O O . LEU A 1 87 ? -15.938 -1.897 -8.664 1 97.88 87 LEU A O 1
ATOM 647 N N . ARG A 1 88 ? -14.969 -1.916 -10.68 1 96.88 88 ARG A N 1
ATOM 648 C CA . ARG A 1 88 ? -15.75 -3.062 -11.141 1 96.88 88 ARG A CA 1
ATOM 649 C C . ARG A 1 88 ? -14.836 -4.16 -11.68 1 96.88 88 ARG A C 1
ATOM 651 O O . ARG A 1 88 ? -13.906 -3.883 -12.445 1 96.88 88 ARG A O 1
ATOM 658 N N . LEU A 1 89 ? -15.188 -5.328 -11.32 1 96.25 89 LEU A N 1
ATOM 659 C CA . LEU A 1 89 ? -14.398 -6.457 -11.797 1 96.25 89 LEU A CA 1
ATOM 660 C C . LEU A 1 89 ? -14.617 -6.684 -13.289 1 96.25 89 LEU A C 1
ATOM 662 O O . LEU A 1 89 ? -15.742 -6.582 -13.773 1 96.25 89 LEU A O 1
ATOM 666 N N . ILE A 1 90 ? -13.578 -7.012 -14.031 1 94.81 90 ILE A N 1
ATOM 667 C CA . ILE A 1 90 ? -13.641 -7.387 -15.445 1 94.81 90 ILE A CA 1
ATOM 668 C C . ILE A 1 90 ? -13.906 -8.883 -15.57 1 94.81 90 ILE A C 1
ATOM 670 O O . ILE A 1 90 ? -14.633 -9.32 -16.469 1 94.81 90 ILE A O 1
ATOM 674 N N . HIS A 1 91 ? -13.312 -9.711 -14.625 1 93.62 91 HIS A N 1
ATOM 675 C CA . HIS A 1 91 ? -13.484 -11.156 -14.57 1 93.62 91 HIS A CA 1
ATOM 676 C C . HIS A 1 91 ? -13.617 -11.641 -13.133 1 93.62 91 HIS A C 1
ATOM 678 O O . HIS A 1 91 ? -13.219 -10.945 -12.195 1 93.62 91 HIS A O 1
ATOM 684 N N . PRO A 1 92 ? -14.117 -12.812 -13.039 1 92.75 92 PRO A N 1
ATOM 685 C CA . PRO A 1 92 ? -14.297 -13.336 -11.68 1 92.75 92 PRO A CA 1
ATOM 686 C C . PRO A 1 92 ? -12.977 -13.531 -10.938 1 92.75 92 PRO A C 1
ATOM 688 O O . PRO A 1 92 ? -11.961 -13.852 -11.562 1 92.75 92 PRO A O 1
ATOM 691 N N . LEU A 1 93 ? -13.031 -13.258 -9.633 1 89.31 93 LEU A N 1
ATOM 692 C CA . LEU A 1 93 ? -11.883 -13.469 -8.758 1 89.31 93 LEU A CA 1
ATOM 693 C C . LEU A 1 93 ? -11.922 -14.859 -8.141 1 89.31 93 LEU A C 1
ATOM 695 O O . LEU A 1 93 ? -12.898 -15.227 -7.484 1 89.31 93 LEU A O 1
ATOM 699 N N . ASP A 1 94 ? -10.836 -15.617 -8.453 1 84.25 94 ASP A N 1
ATOM 700 C CA . ASP A 1 94 ? -10.695 -16.922 -7.824 1 84.25 94 ASP A CA 1
ATOM 701 C C . ASP A 1 94 ? -9.523 -16.953 -6.852 1 84.25 94 ASP A C 1
ATOM 703 O O . ASP A 1 94 ? -8.375 -17.156 -7.262 1 84.25 94 ASP A O 1
ATOM 707 N N . ARG A 1 95 ? -9.773 -16.641 -5.57 1 74.75 95 ARG A N 1
ATOM 708 C CA . ARG A 1 95 ? -8.75 -16.516 -4.543 1 74.75 95 ARG A CA 1
ATOM 709 C C . ARG A 1 95 ? -7.922 -17.797 -4.438 1 74.75 95 ARG A C 1
ATOM 711 O O . ARG A 1 95 ? -6.691 -17.734 -4.352 1 74.75 95 ARG A O 1
ATOM 718 N N . ASP A 1 96 ? -8.539 -18.953 -4.387 1 72.94 96 ASP A N 1
ATOM 719 C CA . ASP A 1 96 ? -7.879 -20.234 -4.176 1 72.94 96 ASP A CA 1
ATOM 720 C C . ASP A 1 96 ? -7.016 -20.625 -5.375 1 72.94 96 ASP A C 1
ATOM 722 O O . ASP A 1 96 ? -5.895 -21.109 -5.215 1 72.94 96 ASP A O 1
ATOM 726 N N . GLU A 1 97 ? -7.586 -20.391 -6.574 1 69.38 97 GLU A N 1
ATOM 727 C CA . GLU A 1 97 ? -6.855 -20.781 -7.781 1 69.38 97 GLU A CA 1
ATOM 728 C C . GLU A 1 97 ? -5.633 -19.891 -7.996 1 69.38 97 GLU A C 1
ATOM 730 O O . GLU A 1 97 ? -4.59 -20.359 -8.453 1 69.38 97 GLU A O 1
ATOM 735 N N . GLU A 1 98 ? -5.742 -18.688 -7.551 1 64.94 98 GLU A N 1
ATOM 736 C CA . GLU A 1 98 ? -4.668 -17.75 -7.855 1 64.94 98 GLU A CA 1
ATOM 737 C C . GLU A 1 98 ? -3.846 -17.438 -6.609 1 64.94 98 GLU A C 1
ATOM 739 O O . GLU A 1 98 ? -2.838 -16.734 -6.688 1 64.94 98 GLU A O 1
ATOM 744 N N . ASN A 1 99 ? -4.215 -18.141 -5.516 1 67.56 99 ASN A N 1
ATOM 745 C CA . ASN A 1 99 ? -3.574 -17.812 -4.246 1 67.56 99 ASN A CA 1
ATOM 746 C C . ASN A 1 99 ? -3.498 -16.312 -4.027 1 67.56 99 ASN A C 1
ATOM 748 O O . ASN A 1 99 ? -2.439 -15.781 -3.684 1 67.56 99 ASN A O 1
ATOM 752 N N . LEU A 1 100 ? -4.641 -15.758 -4.445 1 73.88 100 LEU A N 1
ATOM 753 C CA . LEU A 1 100 ? -4.715 -14.297 -4.504 1 73.88 100 LEU A CA 1
ATOM 754 C C . LEU A 1 100 ? -5.125 -13.719 -3.152 1 73.88 100 LEU A C 1
ATOM 756 O O . LEU A 1 100 ? -6.293 -13.797 -2.77 1 73.88 100 LEU A O 1
ATOM 760 N N . SER A 1 101 ? -4.18 -13.203 -2.383 1 77.31 101 SER A N 1
ATOM 761 C CA . SER A 1 101 ? -4.512 -12.547 -1.119 1 77.31 101 SER A CA 1
ATOM 762 C C . SER A 1 101 ? -4.789 -11.062 -1.317 1 77.31 101 SER A C 1
ATOM 764 O O . SER A 1 101 ? -5.648 -10.492 -0.647 1 77.31 101 SER A O 1
ATOM 766 N N . HIS A 1 102 ? -4.121 -10.555 -2.246 1 83.56 102 HIS A N 1
ATOM 767 C CA . HIS A 1 102 ? -4.297 -9.133 -2.52 1 83.56 102 HIS A CA 1
ATOM 768 C C . HIS A 1 102 ? -3.955 -8.805 -3.969 1 83.56 102 HIS A C 1
ATOM 770 O O . HIS A 1 102 ? -3.23 -9.555 -4.625 1 83.56 102 HIS A O 1
ATOM 776 N N . ILE A 1 103 ? -4.531 -7.766 -4.422 1 86.81 103 ILE A N 1
ATOM 777 C CA . ILE A 1 103 ? -4.227 -7.168 -5.719 1 86.81 103 ILE A CA 1
ATOM 778 C C . ILE A 1 103 ? -3.672 -5.758 -5.52 1 86.81 103 ILE A C 1
ATOM 780 O O . ILE A 1 103 ? -4.23 -4.969 -4.754 1 86.81 103 ILE A O 1
ATOM 784 N N . VAL A 1 104 ? -2.541 -5.48 -6.152 1 88.31 104 VAL A N 1
ATOM 785 C CA . VAL A 1 104 ? -1.935 -4.164 -6 1 88.31 104 VAL A CA 1
ATOM 786 C C . VAL A 1 104 ? -1.844 -3.479 -7.363 1 88.31 104 VAL A C 1
ATOM 788 O O . VAL A 1 104 ? -1.395 -4.082 -8.344 1 88.31 104 VAL A O 1
ATOM 791 N N . PHE A 1 105 ? -2.299 -2.277 -7.398 1 90.69 105 PHE A N 1
ATOM 792 C CA . PHE A 1 105 ? -2.156 -1.427 -8.578 1 90.69 105 PHE A CA 1
ATOM 793 C C . PHE A 1 105 ? -2.197 0.046 -8.188 1 90.69 105 PHE A C 1
ATOM 795 O O . PHE A 1 105 ? -2.053 0.387 -7.012 1 90.69 105 PHE A O 1
ATOM 802 N N . GLN A 1 106 ? -2.199 0.85 -9.234 1 92.94 106 GLN A N 1
ATOM 803 C CA . GLN A 1 106 ? -2.184 2.277 -8.938 1 92.94 106 GLN A CA 1
ATOM 804 C C . GLN A 1 106 ? -3.299 3.008 -9.68 1 92.94 106 GLN A C 1
ATOM 806 O O . GLN A 1 106 ? -3.863 2.479 -10.641 1 92.94 106 GLN A O 1
ATOM 811 N N . ILE A 1 107 ? -3.586 4.156 -9.141 1 96.06 107 ILE A N 1
ATOM 812 C CA . ILE A 1 107 ? -4.488 5.078 -9.828 1 96.06 107 ILE A CA 1
ATOM 813 C C . ILE A 1 107 ? -3.818 6.441 -9.977 1 96.06 107 ILE A C 1
ATOM 815 O O . ILE A 1 107 ? -3.158 6.922 -9.055 1 96.06 107 ILE A O 1
ATOM 819 N N . THR A 1 108 ? -3.916 6.949 -11.133 1 97 108 THR A N 1
ATOM 820 C CA . THR A 1 108 ? -3.459 8.312 -11.383 1 97 108 THR A CA 1
ATOM 821 C C . THR A 1 108 ? -4.625 9.289 -11.328 1 97 108 THR A C 1
ATOM 823 O O . THR A 1 108 ? -5.645 9.086 -11.992 1 97 108 THR A O 1
ATOM 826 N N . CYS A 1 109 ? -4.543 10.219 -10.453 1 97.75 109 CYS A N 1
ATOM 827 C CA . CYS A 1 109 ? -5.504 11.312 -10.352 1 97.75 109 CYS A CA 1
ATOM 828 C C . CYS A 1 109 ? -4.914 12.602 -10.906 1 97.75 109 CYS A C 1
ATOM 830 O O . CYS A 1 109 ? -3.855 13.047 -10.461 1 97.75 109 CYS A O 1
ATOM 832 N N . MET A 1 110 ? -5.648 13.164 -11.867 1 98.25 110 MET A N 1
ATOM 833 C CA . MET A 1 110 ? -5.199 14.414 -12.469 1 98.25 110 MET A CA 1
ATOM 834 C C . MET A 1 110 ? -6.223 15.523 -12.242 1 98.25 110 MET A C 1
ATOM 836 O O . MET A 1 110 ? -7.414 15.336 -12.492 1 98.25 110 MET A O 1
ATOM 840 N N . VAL A 1 111 ? -5.754 16.625 -11.688 1 97.5 111 VAL A N 1
ATOM 841 C CA . VAL A 1 111 ? -6.594 17.812 -11.586 1 97.5 111 VAL A CA 1
ATOM 842 C C . VAL A 1 111 ? -6.734 18.453 -12.961 1 97.5 111 VAL A C 1
ATOM 844 O O . VAL A 1 111 ? -5.746 18.906 -13.547 1 97.5 111 VAL A O 1
ATOM 847 N N . ARG A 1 112 ? -7.926 18.5 -13.461 1 97.94 112 ARG A N 1
ATOM 848 C CA . ARG A 1 112 ? -8.148 18.875 -14.852 1 97.94 112 ARG A CA 1
ATOM 849 C C . ARG A 1 112 ? -7.66 20.297 -15.109 1 97.94 112 ARG A C 1
ATOM 851 O O . ARG A 1 112 ? -7.066 20.578 -16.156 1 97.94 112 ARG A O 1
ATOM 858 N N . SER A 1 113 ? -7.879 21.203 -14.203 1 97.31 113 SER A N 1
ATOM 859 C CA . SER A 1 113 ? -7.574 22.609 -14.398 1 97.31 113 SER A CA 1
ATOM 860 C C . SER A 1 113 ? -6.066 22.859 -14.414 1 97.31 113 SER A C 1
ATOM 862 O O . SER A 1 113 ? -5.57 23.656 -15.203 1 97.31 113 SER A O 1
ATOM 864 N N . THR A 1 114 ? -5.301 22.234 -13.633 1 97.12 114 THR A N 1
ATOM 865 C CA . THR A 1 114 ? -3.875 22.5 -13.484 1 97.12 114 THR A CA 1
ATOM 866 C C . THR A 1 114 ? -3.049 21.422 -14.188 1 97.12 114 THR A C 1
ATOM 868 O O . THR A 1 114 ? -1.852 21.594 -14.414 1 97.12 114 THR A O 1
ATOM 871 N N . ARG A 1 115 ? -3.594 20.203 -14.422 1 96.62 115 ARG A N 1
ATOM 872 C CA . ARG A 1 115 ? -2.959 19.047 -15.039 1 96.62 115 ARG A CA 1
ATOM 873 C C . ARG A 1 115 ? -1.965 18.391 -14.086 1 96.62 115 ARG A C 1
ATOM 875 O O . ARG A 1 115 ? -1.126 17.594 -14.508 1 96.62 115 ARG A O 1
ATOM 882 N N . ARG A 1 116 ? -2.045 18.844 -12.828 1 95.94 116 ARG A N 1
ATOM 883 C CA . ARG A 1 116 ? -1.232 18.172 -11.812 1 95.94 116 ARG A CA 1
ATOM 884 C C . ARG A 1 116 ? -1.694 16.734 -11.602 1 95.94 116 ARG A C 1
ATOM 886 O O . ARG A 1 116 ? -2.895 16.469 -11.508 1 95.94 116 ARG A O 1
ATOM 893 N N . LYS A 1 117 ? -0.72 15.812 -11.492 1 96.5 117 LYS A N 1
ATOM 894 C CA . LYS A 1 117 ? -1.037 14.398 -11.367 1 96.5 117 LYS A CA 1
ATOM 895 C C . LYS A 1 117 ? -0.537 13.836 -10.039 1 96.5 117 LYS A C 1
ATOM 897 O O . LYS A 1 117 ? 0.514 14.25 -9.539 1 96.5 117 LYS A O 1
ATOM 902 N N . ARG A 1 118 ? -1.276 13.023 -9.492 1 93.5 118 ARG A N 1
ATOM 903 C CA . ARG A 1 118 ? -0.901 12.258 -8.312 1 93.5 118 ARG A CA 1
ATOM 904 C C . ARG A 1 118 ? -1.102 10.758 -8.547 1 93.5 118 ARG A C 1
ATOM 906 O O . ARG A 1 118 ? -2.164 10.336 -9.008 1 93.5 118 ARG A O 1
ATOM 913 N N . ASN A 1 119 ? -0.082 9.938 -8.289 1 93.56 119 ASN A N 1
ATOM 914 C CA . ASN A 1 119 ? -0.159 8.477 -8.336 1 93.56 119 ASN A CA 1
ATOM 915 C C . ASN A 1 119 ? -0.389 7.883 -6.949 1 93.56 119 ASN A C 1
ATOM 917 O O . ASN A 1 119 ? 0.376 8.148 -6.02 1 93.56 119 ASN A O 1
ATOM 921 N N . ILE A 1 120 ? -1.393 7.129 -6.832 1 94.06 120 ILE A N 1
ATOM 922 C CA . ILE A 1 120 ? -1.804 6.602 -5.535 1 94.06 120 ILE A CA 1
ATOM 923 C C . ILE A 1 120 ? -1.849 5.078 -5.59 1 94.06 120 ILE A C 1
ATOM 925 O O . ILE A 1 120 ? -2.619 4.5 -6.359 1 94.06 120 ILE A O 1
ATOM 929 N N . PRO A 1 121 ? -1.077 4.363 -4.785 1 93.25 121 PRO A N 1
ATOM 930 C CA . PRO A 1 121 ? -1.19 2.906 -4.719 1 93.25 121 PRO A CA 1
ATOM 931 C C . PRO A 1 121 ? -2.523 2.443 -4.133 1 93.25 121 PRO A C 1
ATOM 933 O O . PRO A 1 121 ? -3.039 3.062 -3.199 1 93.25 121 PRO A O 1
ATOM 936 N N . ILE A 1 122 ? -3.039 1.411 -4.684 1 94.12 122 ILE A N 1
ATOM 937 C CA . ILE A 1 122 ? -4.25 0.761 -4.191 1 94.12 122 ILE A CA 1
ATOM 938 C C . ILE A 1 122 ? -3.941 -0.69 -3.826 1 94.12 122 ILE A C 1
ATOM 940 O O . ILE A 1 122 ? -3.295 -1.406 -4.594 1 94.12 122 ILE A O 1
ATOM 944 N N . ILE A 1 123 ? -4.273 -1.033 -2.715 1 90.38 123 ILE A N 1
ATOM 945 C CA . ILE A 1 123 ? -4.215 -2.418 -2.262 1 90.38 123 ILE A CA 1
ATOM 946 C C . ILE A 1 123 ? -5.629 -2.955 -2.053 1 90.38 123 ILE A C 1
ATOM 948 O O . ILE A 1 123 ? -6.387 -2.424 -1.241 1 90.38 123 ILE A O 1
ATOM 952 N N . VAL A 1 124 ? -5.992 -3.953 -2.768 1 92.06 124 VAL A N 1
ATOM 953 C CA . VAL A 1 124 ? -7.285 -4.605 -2.6 1 92.06 124 VAL A CA 1
ATOM 954 C C . VAL A 1 124 ? -7.098 -5.961 -1.919 1 92.06 124 VAL A C 1
ATOM 956 O O . VAL A 1 124 ? -6.465 -6.859 -2.479 1 92.06 124 VAL A O 1
ATOM 959 N N . ARG A 1 125 ? -7.59 -6.121 -0.792 1 87.56 125 ARG A N 1
ATOM 960 C CA . ARG A 1 125 ? -7.562 -7.398 -0.087 1 87.56 125 ARG A CA 1
ATOM 961 C C . ARG A 1 125 ? -8.734 -8.281 -0.498 1 87.56 125 ARG A C 1
ATOM 963 O O . ARG A 1 125 ? -9.883 -7.832 -0.486 1 87.56 125 ARG A O 1
ATOM 970 N N . VAL A 1 126 ? -8.391 -9.484 -0.888 1 89.38 126 VAL A N 1
ATOM 971 C CA . VAL A 1 126 ? -9.414 -10.406 -1.364 1 89.38 126 VAL A CA 1
ATOM 972 C C . VAL A 1 126 ? -9.781 -11.391 -0.255 1 89.38 126 VAL A C 1
ATOM 974 O O . VAL A 1 126 ? -8.906 -12.094 0.271 1 89.38 126 VAL A O 1
ATOM 977 N N . SER A 1 127 ? -10.984 -11.438 0.147 1 86.81 127 SER A N 1
ATOM 978 C CA . SER A 1 127 ? -11.445 -12.344 1.195 1 86.81 127 SER A CA 1
ATOM 979 C C . SER A 1 127 ? -12.258 -13.5 0.613 1 86.81 127 SER A C 1
ATOM 981 O O . SER A 1 127 ? -12.719 -13.422 -0.529 1 86.81 127 SER A O 1
ATOM 983 N N . ASP A 1 128 ? -12.398 -14.609 1.448 1 83.44 128 ASP A N 1
ATOM 984 C CA . ASP A 1 128 ? -13.219 -15.75 1.059 1 83.44 128 ASP A CA 1
ATOM 985 C C . ASP A 1 128 ? -14.703 -15.461 1.252 1 83.44 128 ASP A C 1
ATOM 987 O O . ASP A 1 128 ? -15.078 -14.711 2.154 1 83.44 128 ASP A O 1
ATOM 991 N N . VAL A 1 129 ? -15.445 -15.977 0.198 1 77 129 VAL A N 1
ATOM 992 C CA . VAL A 1 129 ? -16.891 -15.805 0.288 1 77 129 VAL A CA 1
ATOM 993 C C . VAL A 1 129 ? -17.391 -16.281 1.65 1 77 129 VAL A C 1
ATOM 995 O O . VAL A 1 129 ? -18.312 -15.703 2.225 1 77 129 VAL A O 1
ATOM 998 N N . ASN A 1 130 ? -16.797 -17.344 2.09 1 68.75 130 ASN A N 1
ATOM 999 C CA . ASN A 1 130 ? -17.25 -17.922 3.354 1 68.75 130 ASN A CA 1
ATOM 1000 C C . ASN A 1 130 ? -16.594 -17.219 4.547 1 68.75 130 ASN A C 1
ATOM 1002 O O . ASN A 1 130 ? -16.891 -17.547 5.699 1 68.75 130 ASN A O 1
ATOM 1006 N N . ASP A 1 131 ? -15.617 -16.5 4.113 1 62.25 131 ASP A N 1
ATOM 1007 C CA . ASP A 1 131 ? -14.867 -15.891 5.207 1 62.25 131 ASP A CA 1
ATOM 1008 C C . ASP A 1 131 ? -15.656 -14.75 5.844 1 62.25 131 ASP A C 1
ATOM 1010 O O . ASP A 1 131 ? -16.391 -14.039 5.16 1 62.25 131 ASP A O 1
ATOM 1014 N N . ASN A 1 132 ? -16.156 -14.852 6.965 1 54.41 132 ASN A N 1
ATOM 1015 C CA . ASN A 1 132 ? -16.484 -13.633 7.699 1 54.41 132 ASN A CA 1
ATOM 1016 C C . ASN A 1 132 ? -15.281 -12.703 7.805 1 54.41 132 ASN A C 1
ATOM 1018 O O . ASN A 1 132 ? -14.422 -12.883 8.664 1 54.41 132 ASN A O 1
ATOM 1022 N N . PRO A 1 133 ? -15.086 -12.188 6.742 1 50.12 133 PRO A N 1
ATOM 1023 C CA . PRO A 1 133 ? -13.758 -11.562 6.695 1 50.12 133 PRO A CA 1
ATOM 1024 C C . PRO A 1 133 ? -13.43 -10.781 7.965 1 50.12 133 PRO A C 1
ATOM 1026 O O . PRO A 1 133 ? -14.297 -10.102 8.516 1 50.12 133 PRO A O 1
ATOM 1029 N N . PRO A 1 134 ? -12.461 -11.211 8.656 1 40.31 134 PRO A N 1
ATOM 1030 C CA . PRO A 1 134 ? -12.109 -10.289 9.742 1 40.31 134 PRO A CA 1
ATOM 1031 C C . PRO A 1 134 ? -12.047 -8.836 9.289 1 40.31 134 PRO A C 1
ATOM 1033 O O . PRO A 1 134 ? -11.805 -8.562 8.109 1 40.31 134 PRO A O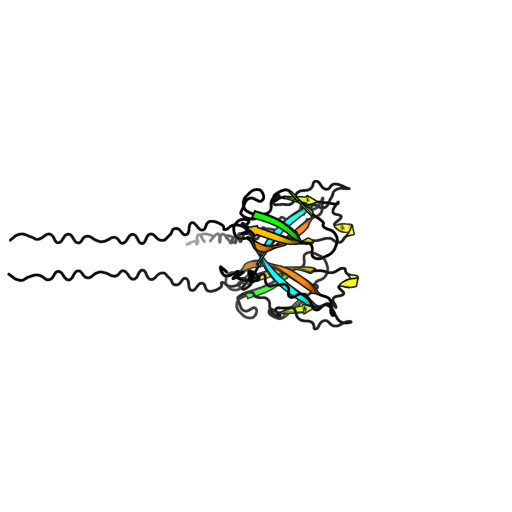 1
ATOM 1036 N N . MET A 1 135 ? -12.984 -8.008 9.82 1 37.47 135 MET A N 1
ATOM 1037 C CA . MET A 1 135 ? -12.906 -6.559 9.656 1 37.47 135 MET A CA 1
ATOM 1038 C C . MET A 1 135 ? -11.453 -6.094 9.633 1 37.47 135 MET A C 1
ATOM 1040 O O . MET A 1 135 ? -10.664 -6.469 10.492 1 37.47 135 MET A O 1
ATOM 1044 N N . PHE A 1 136 ? -10.953 -6.191 8.68 1 34.97 136 PHE A N 1
ATOM 1045 C CA . PHE A 1 136 ? -9.734 -5.383 8.75 1 34.97 136 PHE A CA 1
ATOM 1046 C C . PHE A 1 136 ? -9.93 -4.199 9.695 1 34.97 136 PHE A C 1
ATOM 1048 O O . PHE A 1 136 ? -10.922 -3.475 9.594 1 34.97 136 PHE A O 1
ATOM 1055 N N . ILE A 1 137 ? -9.648 -4.32 10.992 1 35.94 137 ILE A N 1
ATOM 1056 C CA . ILE A 1 137 ? -9.648 -3.162 11.875 1 35.94 137 ILE A CA 1
ATOM 1057 C C . ILE A 1 137 ? -9.094 -1.948 11.133 1 35.94 137 ILE A C 1
ATOM 1059 O O . ILE A 1 137 ? -7.973 -1.981 10.625 1 35.94 137 ILE A O 1
ATOM 1063 N N . ASN A 1 138 ? -9.938 -1.267 10.477 1 37.44 138 ASN A N 1
ATOM 1064 C CA . ASN A 1 138 ? -9.469 0.107 10.305 1 37.44 138 ASN A CA 1
ATOM 1065 C C . ASN A 1 138 ? -8.438 0.482 11.367 1 37.44 138 ASN A C 1
ATOM 1067 O O . ASN A 1 138 ? -8.672 0.299 12.562 1 37.44 138 ASN A O 1
ATOM 1071 N N . THR A 1 139 ? -7.301 0.264 11.258 1 34.78 139 THR A N 1
ATOM 1072 C CA . THR A 1 139 ? -6.496 0.651 12.414 1 34.78 139 THR A CA 1
ATOM 1073 C C . THR A 1 139 ? -7.125 1.842 13.133 1 34.78 139 THR A C 1
ATOM 1075 O O . THR A 1 139 ? -7.031 2.977 12.664 1 34.78 139 THR A O 1
ATOM 1078 N N . PRO A 1 140 ? -8.445 1.88 13.445 1 33.09 140 PRO A N 1
ATOM 1079 C CA . PRO A 1 140 ? -8.656 2.768 14.594 1 33.09 140 PRO A CA 1
ATOM 1080 C C . PRO A 1 140 ? -7.777 2.396 15.789 1 33.09 140 PRO A C 1
ATOM 1082 O O . PRO A 1 140 ? -7.535 1.214 16.031 1 33.09 140 PRO A O 1
ATOM 1085 N N . TYR A 1 141 ? -6.664 3.012 16.125 1 32.84 141 TYR A N 1
ATOM 1086 C CA . TYR A 1 141 ? -6.215 2.773 17.5 1 32.84 141 TYR A CA 1
ATOM 1087 C C . TYR A 1 141 ? -7.398 2.707 18.453 1 32.84 141 TYR A C 1
ATOM 1089 O O . TYR A 1 141 ? -7.91 3.74 18.891 1 32.84 141 TYR A O 1
ATOM 1097 N N . GLU A 1 142 ? -8.648 2.082 18.234 1 30.58 142 GLU A N 1
ATOM 1098 C CA . GLU A 1 142 ? -9.234 1.964 19.578 1 30.58 142 GLU A CA 1
ATOM 1099 C C . GLU A 1 142 ? -8.445 0.981 20.438 1 30.58 142 GLU A C 1
ATOM 1101 O O . GLU A 1 142 ? -8.383 -0.211 20.125 1 30.58 142 GLU A O 1
ATOM 1106 N N . THR A 1 143 ? -7.176 1.363 20.938 1 28.83 143 THR A N 1
ATOM 1107 C CA . THR A 1 143 ? -6.605 0.756 22.141 1 28.83 143 THR A CA 1
ATOM 1108 C C . THR A 1 143 ? -7.695 0.446 23.156 1 28.83 143 THR A C 1
ATOM 1110 O O . THR A 1 143 ? -8.266 1.357 23.766 1 28.83 143 THR A O 1
ATOM 1113 N N . THR A 1 144 ? -8.797 -0.186 22.906 1 29.23 144 THR A N 1
ATOM 1114 C CA . THR A 1 144 ? -9.523 -0.551 24.125 1 29.23 144 THR A CA 1
ATOM 1115 C C . THR A 1 144 ? -8.68 -1.461 25 1 29.23 144 THR A C 1
ATOM 1117 O O . THR A 1 144 ? -8.203 -2.506 24.562 1 29.23 144 THR A O 1
ATOM 1120 N N . VAL A 1 145 ? -7.848 -0.885 25.859 1 27.48 145 VAL A N 1
ATOM 1121 C CA . VAL A 1 145 ? -7.293 -1.507 27.062 1 27.48 145 VAL A CA 1
ATOM 1122 C C . VAL A 1 145 ? -8.367 -2.34 27.75 1 27.48 145 VAL A C 1
ATOM 1124 O O . VAL A 1 145 ? -9.43 -1.822 28.109 1 27.48 145 VAL A O 1
ATOM 1127 N N . PRO A 1 146 ? -8.523 -3.545 27.375 1 29.06 146 PRO A N 1
ATOM 1128 C CA . PRO A 1 146 ? -9.43 -4.309 28.234 1 29.06 146 PRO A CA 1
ATOM 1129 C C . PRO A 1 146 ? -9.195 -4.043 29.719 1 29.06 146 PRO A C 1
ATOM 1131 O O . PRO A 1 146 ? -8.047 -3.947 30.156 1 29.06 146 PRO A O 1
ATOM 1134 N N . GLU A 1 147 ? -9.977 -3.172 30.312 1 30.97 147 GLU A N 1
ATOM 1135 C CA . GLU A 1 147 ? -10.062 -2.963 31.766 1 30.97 147 GLU A CA 1
ATOM 1136 C C . GLU A 1 147 ? -10.117 -4.293 32.5 1 30.97 147 GLU A C 1
ATOM 1138 O O . GLU A 1 147 ? -11.102 -5.031 32.406 1 30.97 147 GLU A O 1
ATOM 1143 N N . VAL A 1 148 ? -9.141 -5.168 32.281 1 29.48 148 VAL A N 1
ATOM 1144 C CA . VAL A 1 148 ? -9.203 -6.266 33.219 1 29.48 148 VAL A CA 1
ATOM 1145 C C . VAL A 1 148 ? -9.344 -5.707 34.656 1 29.48 148 VAL A C 1
ATOM 1147 O O . VAL A 1 148 ? -8.453 -5.008 35.125 1 29.48 148 VAL A O 1
ATOM 1150 N N . ALA A 1 149 ? -10.586 -5.332 35.062 1 32.88 149 ALA A N 1
ATOM 1151 C CA . ALA A 1 149 ? -11.055 -5.082 36.406 1 32.88 149 ALA A CA 1
ATOM 1152 C C . ALA A 1 149 ? -10.461 -6.086 37.406 1 32.88 149 ALA A C 1
ATOM 1154 O O . ALA A 1 149 ? -10.789 -7.273 37.344 1 32.88 149 ALA A O 1
ATOM 1155 N N . HIS A 1 150 ? -9.102 -6.109 37.531 1 30.98 150 HIS A N 1
ATOM 1156 C CA . HIS A 1 150 ? -8.648 -6.824 38.719 1 30.98 150 HIS A CA 1
ATOM 1157 C C . HIS A 1 150 ? -9.531 -6.504 39.938 1 30.98 150 HIS A C 1
ATOM 1159 O O . HIS A 1 150 ? -9.602 -5.355 40.375 1 30.98 150 HIS A O 1
ATOM 1165 N N . GLU A 1 151 ? -10.781 -6.992 39.906 1 32.31 151 GLU A N 1
ATOM 1166 C CA . GLU A 1 151 ? -11.586 -7.059 41.125 1 32.31 151 GLU A CA 1
ATOM 1167 C C . GLU A 1 151 ? -10.75 -7.504 42.312 1 32.31 151 GLU A C 1
ATOM 1169 O O . GLU A 1 151 ? -10.414 -8.688 42.438 1 32.31 151 GLU A O 1
ATOM 1174 N N . ILE A 1 152 ? -9.539 -6.934 42.406 1 31.03 152 ILE A N 1
ATOM 1175 C CA . ILE A 1 152 ? -8.914 -7.301 43.656 1 31.03 152 ILE A CA 1
ATOM 1176 C C . ILE A 1 152 ? -9.891 -7.055 44.812 1 31.03 152 ILE A C 1
ATOM 1178 O O . ILE A 1 152 ? -10.328 -5.922 45.031 1 31.03 152 ILE A O 1
ATOM 1182 N N . ARG A 1 153 ? -10.68 -8.07 45.219 1 33.09 153 ARG A N 1
ATOM 1183 C CA . ARG A 1 153 ? -11.516 -8.258 46.406 1 33.09 153 ARG A CA 1
ATOM 1184 C C . ARG A 1 153 ? -10.781 -7.82 47.656 1 33.09 153 ARG A C 1
ATOM 1186 O O . ARG A 1 153 ? -9.602 -8.125 47.844 1 33.09 153 ARG A O 1
ATOM 1193 N N . PRO A 1 154 ? -11.102 -6.578 48.156 1 37.16 154 PRO A N 1
ATOM 1194 C CA . PRO A 1 154 ? -10.617 -6.105 49.469 1 37.16 154 PRO A CA 1
ATOM 1195 C C . PRO A 1 154 ? -10.734 -7.16 50.562 1 37.16 154 PRO A C 1
ATOM 1197 O O . PRO A 1 154 ? -11.789 -7.785 50.719 1 37.16 154 PRO A O 1
ATOM 1200 N N . SER A 1 155 ? -9.766 -8.172 50.531 1 33.72 155 SER A N 1
ATOM 1201 C CA . SER A 1 155 ? -9.797 -9.102 51.656 1 33.72 155 SER A CA 1
ATOM 1202 C C . SER A 1 155 ? -10.031 -8.375 52.969 1 33.72 155 SER A C 1
ATOM 1204 O O . SER A 1 155 ? -9.234 -7.52 53.375 1 33.72 155 SER A O 1
ATOM 1206 N N . ALA A 1 156 ? -11.297 -7.977 53.312 1 33.84 156 ALA A N 1
ATOM 1207 C CA . ALA A 1 156 ? -11.805 -7.406 54.562 1 33.84 156 ALA A CA 1
ATOM 1208 C C . ALA A 1 156 ? -11.336 -8.211 55.75 1 33.84 156 ALA A C 1
ATOM 1210 O O . ALA A 1 156 ? -11.781 -7.973 56.875 1 33.84 156 ALA A O 1
ATOM 1211 N N . ASP A 1 157 ? -10.227 -9.039 55.625 1 35.91 157 ASP A N 1
ATOM 1212 C CA . ASP A 1 157 ? -10.195 -9.797 56.875 1 35.91 157 ASP A CA 1
ATOM 1213 C C . ASP A 1 157 ? -10.141 -8.859 58.062 1 35.91 157 ASP A C 1
ATOM 1215 O O . ASP A 1 157 ? -9.188 -8.094 58.219 1 35.91 157 ASP A O 1
ATOM 1219 N N . VAL A 1 158 ? -11.305 -8.266 58.375 1 35.81 158 VAL A N 1
ATOM 1220 C CA . VAL A 1 158 ? -11.602 -7.531 59.594 1 35.81 158 VAL A CA 1
ATOM 1221 C C . VAL A 1 158 ? -10.961 -8.234 60.781 1 35.81 158 VAL A C 1
ATOM 1223 O O . VAL A 1 158 ? -10.844 -9.461 60.812 1 35.81 158 VAL A O 1
ATOM 1226 N N . ALA A 1 159 ? -10.234 -7.434 61.656 1 36.31 159 ALA A N 1
ATOM 1227 C CA . ALA A 1 159 ? -9.617 -7.449 63 1 36.31 159 ALA A CA 1
ATOM 1228 C C . ALA A 1 159 ? -10.523 -8.148 64 1 36.31 159 ALA A C 1
ATOM 1230 O O . ALA A 1 159 ? -11.625 -7.68 64.312 1 36.31 159 ALA A O 1
ATOM 1231 N N . GLU A 1 160 ? -10.711 -9.469 63.812 1 28.27 160 GLU A N 1
ATOM 1232 C CA . GLU A 1 160 ? -11.133 -10 65.125 1 28.27 160 GLU A CA 1
ATOM 1233 C C . GLU A 1 160 ? -10.008 -9.93 66.125 1 28.27 160 GLU A C 1
ATOM 1235 O O . GLU A 1 160 ? -8.852 -10.219 65.812 1 28.27 160 GLU A O 1
ATOM 1240 N N . MET B 1 1 ? -8.469 71.188 36.5 1 36.19 1 MET B N 1
ATOM 1241 C CA . MET B 1 1 ? -7.609 70 36.406 1 36.19 1 MET B CA 1
ATOM 1242 C C . MET B 1 1 ? -8.305 68.938 35.625 1 36.19 1 MET B C 1
ATOM 1244 O O . MET B 1 1 ? -9.195 68.25 36.156 1 36.19 1 MET B O 1
ATOM 1248 N N . ALA B 1 2 ? -8.547 69.125 34.312 1 51.38 2 ALA B N 1
ATOM 1249 C CA . ALA B 1 2 ? -9.141 68.312 33.281 1 51.38 2 ALA B CA 1
ATOM 1250 C C . ALA B 1 2 ? -8.359 67 33.094 1 51.38 2 ALA B C 1
ATOM 1252 O O . ALA B 1 2 ? -7.152 67 32.844 1 51.38 2 ALA B O 1
ATOM 1253 N N . HIS B 1 3 ? -8.711 65.938 33.938 1 52.12 3 HIS B N 1
ATOM 1254 C CA . HIS B 1 3 ? -8.25 64.562 33.844 1 52.12 3 HIS B CA 1
ATOM 1255 C C . HIS B 1 3 ? -8.453 64 32.438 1 52.12 3 HIS B C 1
ATOM 1257 O O . HIS B 1 3 ? -9.578 63.969 31.938 1 52.12 3 HIS B O 1
ATOM 1263 N N . SER B 1 4 ? -7.543 64.188 31.469 1 53.31 4 SER B N 1
ATOM 1264 C CA . SER B 1 4 ? -7.477 63.594 30.141 1 53.31 4 SER B CA 1
ATOM 1265 C C . SER B 1 4 ? -7.484 62.062 30.266 1 53.31 4 SER B C 1
ATOM 1267 O O . SER B 1 4 ? -6.59 61.469 30.875 1 53.31 4 SER B O 1
ATOM 1269 N N . ALA B 1 5 ? -8.703 61.469 30.422 1 51.41 5 ALA B N 1
ATOM 1270 C CA . ALA B 1 5 ? -8.859 60.031 30.328 1 51.41 5 ALA B CA 1
ATOM 1271 C C . ALA B 1 5 ? -8.227 59.469 29.047 1 51.41 5 ALA B C 1
ATOM 1273 O O . ALA B 1 5 ? -8.672 59.812 27.953 1 51.41 5 ALA B O 1
ATOM 1274 N N . LEU B 1 6 ? -6.871 59.281 28.984 1 48.97 6 LEU B N 1
ATOM 1275 C CA . LEU B 1 6 ? -6.227 58.531 27.922 1 48.97 6 LEU B CA 1
ATOM 1276 C C . LEU B 1 6 ? -6.941 57.188 27.672 1 48.97 6 LEU B C 1
ATOM 1278 O O . LEU B 1 6 ? -6.996 56.344 28.562 1 48.97 6 LEU B O 1
ATOM 1282 N N . LEU B 1 7 ? -8.008 57.188 26.844 1 49.81 7 LEU B N 1
ATOM 1283 C CA . LEU B 1 7 ? -8.617 55.938 26.359 1 49.81 7 LEU B CA 1
ATOM 1284 C C . LEU B 1 7 ? -7.57 55.062 25.688 1 49.81 7 LEU B C 1
ATOM 1286 O O . LEU B 1 7 ? -6.965 55.438 24.688 1 49.81 7 LEU B O 1
ATOM 1290 N N . LEU B 1 8 ? -6.77 54.312 26.469 1 51.5 8 LEU B N 1
ATOM 1291 C CA . LEU B 1 8 ? -5.969 53.219 25.922 1 51.5 8 LEU B CA 1
ATOM 1292 C C . LEU B 1 8 ? -6.828 52.312 25.047 1 51.5 8 LEU B C 1
ATOM 1294 O O . LEU B 1 8 ? -7.699 51.594 25.562 1 51.5 8 LEU B O 1
ATOM 1298 N N . ALA B 1 9 ? -7.137 52.75 23.828 1 48.88 9 ALA B N 1
ATOM 1299 C CA . ALA B 1 9 ? -7.707 51.844 22.859 1 48.88 9 ALA B CA 1
ATOM 1300 C C . ALA B 1 9 ? -6.855 50.562 22.734 1 48.88 9 ALA B C 1
ATOM 1302 O O . ALA B 1 9 ? -5.711 50.625 22.281 1 48.88 9 ALA B O 1
ATOM 1303 N N . THR B 1 10 ? -6.969 49.594 23.688 1 52.56 10 THR B N 1
ATOM 1304 C CA . THR B 1 10 ? -6.426 48.25 23.516 1 52.56 10 THR B CA 1
ATOM 1305 C C . THR B 1 10 ? -6.742 47.719 22.125 1 52.56 10 THR B C 1
ATOM 1307 O O . THR B 1 10 ? -7.914 47.531 21.766 1 52.56 10 THR B O 1
ATOM 1310 N N . LEU B 1 11 ? -5.996 48.094 21.047 1 48.34 11 LEU B N 1
ATOM 1311 C CA . LEU B 1 11 ? -6.062 47.438 19.75 1 48.34 11 LEU B CA 1
ATOM 1312 C C . LEU B 1 11 ? -5.988 45.906 19.922 1 48.34 11 LEU B C 1
ATOM 1314 O O . LEU B 1 11 ? -4.93 45.375 20.25 1 48.34 11 LEU B O 1
ATOM 1318 N N . LEU B 1 12 ? -7.039 45.281 20.484 1 47.91 12 LEU B N 1
ATOM 1319 C CA . LEU B 1 12 ? -7.145 43.844 20.359 1 47.91 12 LEU B CA 1
ATOM 1320 C C . LEU B 1 12 ? -6.902 43.406 18.922 1 47.91 12 LEU B C 1
ATOM 1322 O O . LEU B 1 12 ? -7.73 43.656 18.047 1 47.91 12 LEU B O 1
ATOM 1326 N N . ALA B 1 13 ? -5.629 43.438 18.438 1 48.19 13 ALA B N 1
ATOM 1327 C CA . ALA B 1 13 ? -5.301 42.781 17.188 1 48.19 13 ALA B CA 1
ATOM 1328 C C . ALA B 1 13 ? -5.91 41.375 17.125 1 48.19 13 ALA B C 1
ATOM 1330 O O . ALA B 1 13 ? -5.492 40.469 17.859 1 48.19 13 ALA B O 1
ATOM 1331 N N . PHE B 1 14 ? -7.195 41.188 16.844 1 46.72 14 PHE B N 1
ATOM 1332 C CA . PHE B 1 14 ? -7.766 39.906 16.406 1 46.72 14 PHE B CA 1
ATOM 1333 C C . PHE B 1 14 ? -6.836 39.219 15.422 1 46.72 14 PHE B C 1
ATOM 1335 O O . PHE B 1 14 ? -6.688 39.625 14.281 1 46.72 14 PHE B O 1
ATOM 1342 N N . CYS B 1 15 ? -5.668 38.688 15.922 1 46.12 15 CYS B N 1
ATOM 1343 C CA . CYS B 1 15 ? -4.965 37.719 15.078 1 46.12 15 CYS B CA 1
ATOM 1344 C C . CYS B 1 15 ? -5.934 36.719 14.453 1 46.12 15 CYS B C 1
ATOM 1346 O O . CYS B 1 15 ? -6.48 35.875 15.156 1 46.12 15 CYS B O 1
ATOM 1348 N N . ALA B 1 16 ? -6.809 37.156 13.57 1 45.66 16 ALA B N 1
ATOM 1349 C CA . ALA B 1 16 ? -7.523 36.156 12.781 1 45.66 16 ALA B CA 1
ATOM 1350 C C . ALA B 1 16 ? -6.605 35 12.391 1 45.66 16 ALA B C 1
ATOM 1352 O O . ALA B 1 16 ? -5.633 35.188 11.648 1 45.66 16 ALA B O 1
ATOM 1353 N N . LEU B 1 17 ? -6.281 34 13.289 1 48.47 17 LEU B N 1
ATOM 1354 C CA . LEU B 1 17 ? -5.73 32.75 12.789 1 48.47 17 LEU B CA 1
ATOM 1355 C C . LEU B 1 17 ? -6.457 32.312 11.523 1 48.47 17 LEU B C 1
ATOM 1357 O O . LEU B 1 17 ? -7.691 32.344 11.469 1 48.47 17 LEU B O 1
ATOM 1361 N N . PRO B 1 18 ? -5.953 32.594 10.336 1 46.03 18 PRO B N 1
ATOM 1362 C CA . PRO B 1 18 ? -6.652 31.938 9.219 1 46.03 18 PRO B CA 1
ATOM 1363 C C . PRO B 1 18 ? -7.219 30.578 9.586 1 46.03 18 PRO B C 1
ATOM 1365 O O . PRO B 1 18 ? -6.605 29.828 10.352 1 46.03 18 PRO B O 1
ATOM 1368 N N . THR B 1 19 ? -8.445 30.438 10.031 1 45 19 THR B N 1
ATOM 1369 C CA . THR B 1 19 ? -9.016 29.094 10.016 1 45 19 THR B CA 1
ATOM 1370 C C . THR B 1 19 ? -8.477 28.281 8.836 1 45 19 THR B C 1
ATOM 1372 O O . THR B 1 19 ? -8.656 28.688 7.68 1 45 19 THR B O 1
ATOM 1375 N N . VAL B 1 20 ? -7.277 27.922 8.773 1 45.19 20 VAL B N 1
ATOM 1376 C CA . VAL B 1 20 ? -6.941 26.922 7.766 1 45.19 20 VAL B CA 1
ATOM 1377 C C . VAL B 1 20 ? -8.133 26 7.535 1 45.19 20 VAL B C 1
ATOM 1379 O O . VAL B 1 20 ? -8.453 25.172 8.391 1 45.19 20 VAL B O 1
ATOM 1382 N N . ASP B 1 21 ? -9.375 26.422 7.367 1 48.47 21 ASP B N 1
ATOM 1383 C CA . ASP B 1 21 ? -10.391 25.484 6.902 1 48.47 21 ASP B CA 1
ATOM 1384 C C . ASP B 1 21 ? -9.766 24.359 6.074 1 48.47 21 ASP B C 1
ATOM 1386 O O . ASP B 1 21 ? -9.281 24.594 4.965 1 48.47 21 ASP B O 1
ATOM 1390 N N . GLY B 1 22 ? -9.055 23.578 6.652 1 54.31 22 GLY B N 1
ATOM 1391 C CA . GLY B 1 22 ? -8.227 22.5 6.133 1 54.31 22 GLY B CA 1
ATOM 1392 C C . GLY B 1 22 ? -8.875 21.75 4.98 1 54.31 22 GLY B C 1
ATOM 1393 O O . GLY B 1 22 ? -9.289 20.609 5.125 1 54.31 22 GLY B O 1
ATOM 1394 N N . LYS B 1 23 ? -9.57 22.375 4.129 1 68.19 23 LYS B N 1
ATOM 1395 C CA . LYS B 1 23 ? -10.273 21.812 2.98 1 68.19 23 LYS B CA 1
ATOM 1396 C C . LYS B 1 23 ? -9.383 20.844 2.207 1 68.19 23 LYS B C 1
ATOM 1398 O O . LYS B 1 23 ? -8.203 21.125 1.978 1 68.19 23 LYS B O 1
ATOM 1403 N N . LEU B 1 24 ? -9.883 19.672 2 1 77.38 24 LEU B N 1
ATOM 1404 C CA . LEU B 1 24 ? -9.188 18.672 1.2 1 77.38 24 LEU B CA 1
ATOM 1405 C C . LEU B 1 24 ? -8.914 19.188 -0.207 1 77.38 24 LEU B C 1
ATOM 1407 O O . LEU B 1 24 ? -9.773 19.828 -0.816 1 77.38 24 LEU B O 1
ATOM 1411 N N . GLN B 1 25 ? -7.727 19.141 -0.605 1 91 25 GLN B N 1
ATOM 1412 C CA . GLN B 1 25 ? -7.32 19.469 -1.968 1 91 25 GLN B CA 1
ATOM 1413 C C . GLN B 1 25 ? -7.754 18.375 -2.945 1 91 25 GLN B C 1
ATOM 1415 O O . GLN B 1 25 ? -7.957 17.234 -2.551 1 91 25 GLN B O 1
ATOM 1420 N N . LEU B 1 26 ? -7.957 18.766 -4.203 1 96.19 26 LEU B N 1
ATOM 1421 C CA . LEU B 1 26 ? -8.273 17.797 -5.246 1 96.19 26 LEU B CA 1
ATOM 1422 C C . LEU B 1 26 ? -7.203 16.719 -5.316 1 96.19 26 LEU B C 1
ATOM 1424 O O . LEU B 1 26 ? -6.008 17 -5.223 1 96.19 26 LEU B O 1
ATOM 1428 N N . CYS B 1 27 ? -7.621 15.453 -5.414 1 96.62 27 CYS B N 1
ATOM 1429 C CA . CYS B 1 27 ? -6.766 14.281 -5.562 1 96.62 27 CYS B CA 1
ATOM 1430 C C . CYS B 1 27 ? -6.129 13.898 -4.23 1 96.62 27 CYS B C 1
ATOM 1432 O O . CYS B 1 27 ? -5.172 13.125 -4.191 1 96.62 27 CYS B O 1
ATOM 1434 N N . GLU B 1 28 ? -6.641 14.508 -3.188 1 94.81 28 GLU B N 1
ATOM 1435 C CA . GLU B 1 28 ? -6.25 14.047 -1.857 1 94.81 28 GLU B CA 1
ATOM 1436 C C . GLU B 1 28 ? -7.012 12.789 -1.462 1 94.81 28 GLU B C 1
ATOM 1438 O O . GLU B 1 28 ? -8.195 12.648 -1.76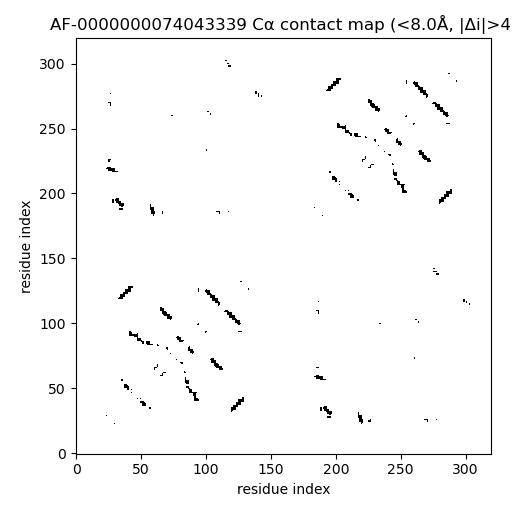3 1 94.81 28 GLU B O 1
ATOM 1443 N N . VAL B 1 29 ? -6.281 11.914 -0.783 1 95 29 VAL B N 1
ATOM 1444 C CA . VAL B 1 29 ? -6.938 10.703 -0.283 1 95 29 VAL B CA 1
ATOM 1445 C C . VAL B 1 29 ? -7.566 10.984 1.08 1 95 29 VAL B C 1
ATOM 1447 O O . VAL B 1 29 ? -6.859 11.297 2.043 1 95 29 VAL B O 1
ATOM 1450 N N . GLU B 1 30 ? -8.836 10.852 1.141 1 91.81 30 GLU B N 1
ATOM 1451 C CA . GLU B 1 30 ? -9.602 11.227 2.326 1 91.81 30 GLU B CA 1
ATOM 1452 C C . GLU B 1 30 ? -9.289 10.305 3.5 1 91.81 30 GLU B C 1
ATOM 1454 O O . GLU B 1 30 ? -9.102 10.766 4.629 1 91.81 30 GLU B O 1
ATOM 1459 N N . THR B 1 31 ? -9.305 9.062 3.258 1 87.12 31 THR B N 1
ATOM 1460 C CA . THR B 1 31 ? -9.031 8.078 4.305 1 87.12 31 THR B CA 1
ATOM 1461 C C . THR B 1 31 ? -7.84 7.207 3.936 1 87.12 31 THR B C 1
ATOM 1463 O O . THR B 1 31 ? -7.895 5.98 4.062 1 87.12 31 THR B O 1
ATOM 1466 N N . GLY B 1 32 ? -6.867 7.934 3.52 1 86.12 32 GLY B N 1
ATOM 1467 C CA . GLY B 1 32 ? -5.676 7.203 3.111 1 86.12 32 GLY B CA 1
ATOM 1468 C C . GLY B 1 32 ? -4.824 6.75 4.281 1 86.12 32 GLY B C 1
ATOM 1469 O O . GLY B 1 32 ? -4.863 7.352 5.355 1 86.12 32 GLY B O 1
ATOM 1470 N N . GLN B 1 33 ? -4.176 5.648 3.998 1 86.19 33 GLN B N 1
ATOM 1471 C CA . GLN B 1 33 ? -3.211 5.164 4.984 1 86.19 33 GLN B CA 1
ATOM 1472 C C . GLN B 1 33 ? -1.779 5.344 4.484 1 86.19 33 GLN B C 1
ATOM 1474 O O . GLN B 1 33 ? -1.51 5.199 3.291 1 86.19 33 GLN B O 1
ATOM 1479 N N . SER B 1 34 ? -1.003 5.711 5.457 1 90.62 34 SER B N 1
ATOM 1480 C CA . SER B 1 34 ? 0.409 5.773 5.094 1 90.62 34 SER B CA 1
ATOM 1481 C C . SER B 1 34 ? 0.974 4.379 4.844 1 90.62 34 SER B C 1
ATOM 1483 O O . SER B 1 34 ? 0.73 3.453 5.621 1 90.62 34 SER B O 1
ATOM 1485 N N . SER B 1 35 ? 1.573 4.266 3.732 1 92.38 35 SER B N 1
ATOM 1486 C CA . SER B 1 35 ? 2.205 2.994 3.396 1 92.38 35 SER B CA 1
ATOM 1487 C C . SER B 1 35 ? 3.674 3.186 3.035 1 92.38 35 SER B C 1
ATOM 1489 O O . SER B 1 35 ? 4.105 4.301 2.742 1 92.38 35 SER B O 1
ATOM 1491 N N . ILE B 1 36 ? 4.406 2.16 3.199 1 94.75 36 ILE B N 1
ATOM 1492 C CA . ILE B 1 36 ? 5.812 2.152 2.812 1 94.75 36 ILE B CA 1
ATOM 1493 C C . ILE B 1 36 ? 5.984 1.377 1.509 1 94.75 36 ILE B C 1
ATOM 1495 O O . ILE B 1 36 ? 5.496 0.253 1.379 1 94.75 36 ILE B O 1
ATOM 1499 N N . ILE B 1 37 ? 6.562 2.004 0.607 1 91.44 37 ILE B N 1
ATOM 1500 C CA . ILE B 1 37 ? 6.871 1.356 -0.663 1 91.44 37 ILE B CA 1
ATOM 1501 C C . ILE B 1 37 ? 8.383 1.152 -0.787 1 91.44 37 ILE B C 1
ATOM 1503 O O . ILE B 1 37 ? 9.156 2.1 -0.629 1 91.44 37 ILE B O 1
ATOM 1507 N N . LEU B 1 38 ? 8.781 -0.041 -1.084 1 94.44 38 LEU B N 1
ATOM 1508 C CA . LEU B 1 38 ? 10.18 -0.412 -1.256 1 94.44 38 LEU B CA 1
ATOM 1509 C C . LEU B 1 38 ? 10.398 -1.104 -2.596 1 94.44 38 LEU B C 1
ATOM 1511 O O . LEU B 1 38 ? 9.469 -1.679 -3.162 1 94.44 38 LEU B O 1
ATOM 1515 N N . ASP B 1 39 ? 11.633 -1.018 -3.043 1 91.25 39 ASP B N 1
ATOM 1516 C CA . ASP B 1 39 ? 12.047 -1.766 -4.223 1 91.25 39 ASP B CA 1
ATOM 1517 C C . ASP B 1 39 ? 13.109 -2.805 -3.865 1 91.25 39 ASP B C 1
ATOM 1519 O O . ASP B 1 39 ? 13.961 -2.562 -3.004 1 91.25 39 ASP B O 1
ATOM 1523 N N . ILE B 1 40 ? 13.062 -3.924 -4.535 1 93.5 40 ILE B N 1
ATOM 1524 C CA . ILE B 1 40 ? 14.086 -4.945 -4.375 1 93.5 40 ILE B CA 1
ATOM 1525 C C . ILE B 1 40 ? 14.289 -5.68 -5.699 1 93.5 40 ILE B C 1
ATOM 1527 O O . ILE B 1 40 ? 13.344 -5.883 -6.457 1 93.5 40 ILE B O 1
ATOM 1531 N N . GLU B 1 41 ? 15.508 -6.039 -6.008 1 91.81 41 GLU B N 1
ATOM 1532 C CA . GLU B 1 41 ? 15.781 -6.855 -7.188 1 91.81 41 GLU B CA 1
ATOM 1533 C C . GLU B 1 41 ? 15.547 -8.336 -6.898 1 91.81 41 GLU B C 1
ATOM 1535 O O . GLU B 1 41 ? 15.734 -8.797 -5.773 1 91.81 41 GLU B O 1
ATOM 1540 N N . GLU B 1 42 ? 15.125 -9.039 -7.934 1 92.38 42 GLU B N 1
ATOM 1541 C CA . GLU B 1 42 ? 15.039 -10.484 -7.781 1 92.38 42 GLU B CA 1
ATOM 1542 C C . GLU B 1 42 ? 16.406 -11.094 -7.473 1 92.38 42 GLU B C 1
ATOM 1544 O O . GLU B 1 42 ? 17.438 -10.445 -7.66 1 92.38 42 GLU B O 1
ATOM 1549 N N . SER B 1 43 ? 16.359 -12.305 -6.977 1 91.06 43 SER B N 1
ATOM 1550 C CA . SER B 1 43 ? 17.609 -12.953 -6.57 1 91.06 43 SER B CA 1
ATOM 1551 C C . SER B 1 43 ? 18.391 -13.453 -7.777 1 91.06 43 SER B C 1
ATOM 1553 O O . SER B 1 43 ? 17.797 -13.961 -8.734 1 91.06 43 SER B O 1
ATOM 1555 N N . ARG B 1 44 ? 19.609 -13.148 -7.789 1 88.56 44 ARG B N 1
ATOM 1556 C CA . ARG B 1 44 ? 20.516 -13.812 -8.719 1 88.56 44 ARG B CA 1
ATOM 1557 C C . ARG B 1 44 ? 20.922 -15.188 -8.203 1 88.56 44 ARG B C 1
ATOM 1559 O O . ARG B 1 44 ? 21.734 -15.297 -7.277 1 88.56 44 ARG B O 1
ATOM 1566 N N . GLY B 1 45 ? 20.406 -16.172 -8.781 1 88.56 45 GLY B N 1
ATOM 1567 C CA . GLY B 1 45 ? 20.625 -17.5 -8.234 1 88.56 45 GLY B CA 1
ATOM 1568 C C . GLY B 1 45 ? 19.953 -17.703 -6.883 1 88.56 45 GLY B C 1
ATOM 1569 O O . GLY B 1 45 ? 18.766 -17.469 -6.73 1 88.56 45 GLY B O 1
ATOM 1570 N N . SER B 1 46 ? 20.781 -18.109 -5.875 1 91.94 46 SER B N 1
ATOM 1571 C CA . SER B 1 46 ? 20.266 -18.406 -4.547 1 91.94 46 SER B CA 1
ATOM 1572 C C . SER B 1 46 ? 20.594 -17.281 -3.564 1 91.94 46 SER B C 1
ATOM 1574 O O . SER B 1 46 ? 20.484 -17.469 -2.35 1 91.94 46 SER B O 1
ATOM 1576 N N . SER B 1 47 ? 20.891 -16.172 -4.117 1 93.12 47 SER B N 1
ATOM 1577 C CA . SER B 1 47 ? 21.312 -15.07 -3.258 1 93.12 47 SER B CA 1
ATOM 1578 C C . SER B 1 47 ? 20.141 -14.477 -2.482 1 93.12 47 SER B C 1
ATOM 1580 O O . SER B 1 47 ? 19.047 -14.328 -3.027 1 93.12 47 SER B O 1
ATOM 1582 N N . VAL B 1 48 ? 20.406 -14.141 -1.268 1 95.25 48 VAL B N 1
ATOM 1583 C CA . VAL B 1 48 ? 19.422 -13.477 -0.418 1 95.25 48 VAL B CA 1
ATOM 1584 C C . VAL B 1 48 ? 20.016 -12.188 0.152 1 95.25 48 VAL B C 1
ATOM 1586 O O . VAL B 1 48 ? 19.5 -11.641 1.135 1 95.25 48 VAL B O 1
ATOM 1589 N N . ALA B 1 49 ? 21.031 -11.664 -0.452 1 93.56 49 ALA B N 1
ATOM 1590 C CA . ALA B 1 49 ? 21.797 -10.57 0.141 1 93.56 49 ALA B CA 1
ATOM 1591 C C . ALA B 1 49 ? 21.312 -9.219 -0.374 1 93.56 49 ALA B C 1
ATOM 1593 O O . ALA B 1 49 ? 21.797 -8.172 0.064 1 93.56 49 ALA B O 1
ATOM 1594 N N . GLN B 1 50 ? 20.359 -9.281 -1.297 1 93 50 GLN B N 1
ATOM 1595 C CA . GLN B 1 50 ? 19.875 -8.031 -1.882 1 93 50 GLN B CA 1
ATOM 1596 C C . GLN B 1 50 ? 19.219 -7.148 -0.83 1 93 50 GLN B C 1
ATOM 1598 O O . GLN B 1 50 ? 18.516 -7.648 0.059 1 93 50 GLN B O 1
ATOM 1603 N N . HIS B 1 51 ? 19.391 -5.875 -0.98 1 94.12 51 HIS B N 1
ATOM 1604 C CA . HIS B 1 51 ? 18.766 -4.898 -0.094 1 94.12 51 HIS B CA 1
ATOM 1605 C C . HIS B 1 51 ? 17.594 -4.219 -0.77 1 94.12 51 HIS B C 1
ATOM 1607 O O . HIS B 1 51 ? 17.547 -4.102 -1.996 1 94.12 51 HIS B O 1
ATOM 1613 N N . THR B 1 52 ? 16.703 -3.811 0.066 1 96.56 52 THR B N 1
ATOM 1614 C CA . THR B 1 52 ? 15.617 -2.986 -0.452 1 96.56 52 THR B CA 1
ATOM 1615 C C . THR B 1 52 ? 16.094 -1.557 -0.696 1 96.56 52 THR B C 1
ATOM 1617 O O . THR B 1 52 ? 17.172 -1.172 -0.246 1 96.56 52 THR B O 1
ATOM 1620 N N . ASN B 1 53 ? 15.422 -0.869 -1.55 1 94.38 53 ASN B N 1
ATOM 1621 C CA . ASN B 1 53 ? 15.594 0.565 -1.751 1 94.38 53 ASN B CA 1
ATOM 1622 C C . ASN B 1 53 ? 14.336 1.342 -1.368 1 94.38 53 ASN B C 1
ATOM 1624 O O . ASN B 1 53 ? 13.312 1.242 -2.043 1 94.38 53 ASN B O 1
ATOM 1628 N N . PRO B 1 54 ? 14.484 2.193 -0.324 1 95.94 54 PRO B N 1
ATOM 1629 C CA . PRO B 1 54 ? 15.578 2.428 0.624 1 95.94 54 PRO B CA 1
ATOM 1630 C C . PRO B 1 54 ? 15.922 1.187 1.443 1 95.94 54 PRO B C 1
ATOM 1632 O O . PRO B 1 54 ? 15.102 0.274 1.565 1 95.94 54 PRO B O 1
ATOM 1635 N N . PRO B 1 55 ? 17.141 1.111 1.966 1 97.19 55 PRO B N 1
ATOM 1636 C CA . PRO B 1 55 ? 17.594 -0.084 2.682 1 97.19 55 PRO B CA 1
ATOM 1637 C C . PRO B 1 55 ? 16.984 -0.206 4.074 1 97.19 55 PRO B C 1
ATOM 1639 O O . PRO B 1 55 ? 16.953 -1.3 4.641 1 97.19 55 PRO B O 1
ATOM 1642 N N . GLU B 1 56 ? 16.531 0.931 4.629 1 97.75 56 GLU B N 1
ATOM 1643 C CA . GLU B 1 56 ? 15.898 0.912 5.945 1 97.75 56 GLU B CA 1
ATOM 1644 C C . GLU B 1 56 ? 14.477 1.456 5.879 1 97.75 56 GLU B C 1
ATOM 1646 O O . GLU B 1 56 ? 14.195 2.395 5.129 1 97.75 56 GLU B O 1
ATOM 1651 N N . LEU B 1 57 ? 13.633 0.854 6.691 1 97.94 57 LEU B N 1
ATOM 1652 C CA . LEU B 1 57 ? 12.258 1.335 6.785 1 97.94 57 LEU B CA 1
ATOM 1653 C C . LEU B 1 57 ? 12.211 2.75 7.352 1 97.94 57 LEU B C 1
ATOM 1655 O O . LEU B 1 57 ? 12.859 3.041 8.359 1 97.94 57 LEU B O 1
ATOM 1659 N N . PRO B 1 58 ? 11.531 3.584 6.676 1 97.44 58 PRO B N 1
ATOM 1660 C CA . PRO B 1 58 ? 11.445 4.98 7.105 1 97.44 58 PRO B CA 1
ATOM 1661 C C . PRO B 1 58 ? 10.438 5.188 8.242 1 97.44 58 PRO B C 1
ATOM 1663 O O . PRO B 1 58 ? 9.516 5.996 8.109 1 97.44 58 PRO B O 1
ATOM 1666 N N . ILE B 1 59 ? 10.609 4.539 9.289 1 97.12 59 ILE B N 1
ATOM 1667 C CA . ILE B 1 59 ? 9.758 4.645 10.477 1 97.12 59 ILE B CA 1
ATOM 1668 C C . ILE B 1 59 ? 10.508 5.387 11.578 1 97.12 59 ILE B C 1
ATOM 1670 O O . ILE B 1 59 ? 11.648 5.055 11.898 1 97.12 59 ILE B O 1
ATOM 1674 N N . SER B 1 60 ? 9.898 6.379 12.094 1 97.56 60 SER B N 1
ATOM 1675 C CA . SER B 1 60 ? 10.516 7.16 13.156 1 97.56 60 SER B CA 1
ATOM 1676 C C . SER B 1 60 ? 10.656 6.34 14.438 1 97.56 60 SER B C 1
ATOM 1678 O O . SER B 1 60 ? 9.758 5.578 14.789 1 97.56 60 SER B O 1
ATOM 1680 N N . GLY B 1 61 ? 11.781 6.586 15.141 1 97.5 61 GLY B N 1
ATOM 1681 C CA . GLY B 1 61 ? 12.062 5.852 16.359 1 97.5 61 GLY B CA 1
ATOM 1682 C C . GLY B 1 61 ? 13.227 4.883 16.219 1 97.5 61 GLY B C 1
ATOM 1683 O O . GLY B 1 61 ? 13.734 4.672 15.117 1 97.5 61 GLY B O 1
ATOM 1684 N N . ASP B 1 62 ? 13.664 4.309 17.328 1 97.69 62 ASP B N 1
ATOM 1685 C CA . ASP B 1 62 ? 14.766 3.359 17.406 1 97.69 62 ASP B CA 1
ATOM 1686 C C . ASP B 1 62 ? 14.289 2.004 17.922 1 97.69 62 ASP B C 1
ATOM 1688 O O . ASP B 1 62 ? 13.875 1.888 19.078 1 97.69 62 ASP B O 1
ATOM 1692 N N . PRO B 1 63 ? 14.367 0.992 17.031 1 98.12 63 PRO B N 1
ATOM 1693 C CA . PRO B 1 63 ? 13.891 -0.329 17.438 1 98.12 63 PRO B CA 1
ATOM 1694 C C . PRO B 1 63 ? 14.688 -0.902 18.609 1 98.12 63 PRO B C 1
ATOM 1696 O O . PRO B 1 63 ? 14.258 -1.877 19.234 1 98.12 63 PRO B O 1
ATOM 1699 N N . ASN B 1 64 ? 15.797 -0.427 18.906 1 97 64 ASN B N 1
ATOM 1700 C CA . ASN B 1 64 ? 16.609 -0.891 20.031 1 97 64 ASN B CA 1
ATOM 1701 C C . ASN B 1 64 ? 16.359 -0.063 21.281 1 97 64 ASN B C 1
ATOM 1703 O O . ASN B 1 64 ? 16.969 -0.304 22.328 1 97 64 ASN B O 1
ATOM 1707 N N . ASP B 1 65 ? 15.445 0.823 21.219 1 97.25 65 ASP B N 1
ATOM 1708 C CA . ASP B 1 65 ? 15.234 1.712 22.359 1 97.25 65 ASP B CA 1
ATOM 1709 C C . ASP B 1 65 ? 13.75 1.953 22.594 1 97.25 65 ASP B C 1
ATOM 1711 O O . ASP B 1 65 ? 13.141 1.309 23.453 1 97.25 65 ASP B O 1
ATOM 1715 N N . ASP B 1 66 ? 13.117 2.65 21.672 1 97.88 66 ASP B N 1
ATOM 1716 C CA . ASP B 1 66 ? 11.844 3.254 22.062 1 97.88 66 ASP B CA 1
ATOM 1717 C C . ASP B 1 66 ? 10.688 2.623 21.297 1 97.88 66 ASP B C 1
ATOM 1719 O O . ASP B 1 66 ? 9.523 2.791 21.672 1 97.88 66 ASP B O 1
ATOM 1723 N N . ILE B 1 67 ? 10.938 1.852 20.25 1 98.56 67 ILE B N 1
ATOM 1724 C CA . ILE B 1 67 ? 9.844 1.215 19.516 1 98.56 67 ILE B CA 1
ATOM 1725 C C . ILE B 1 67 ? 10.141 -0.274 19.359 1 98.56 67 ILE B C 1
ATOM 1727 O O . ILE B 1 67 ? 11.281 -0.715 19.547 1 98.56 67 ILE B O 1
ATOM 1731 N N . THR B 1 68 ? 9.102 -1.022 19.047 1 98.38 68 THR B N 1
ATOM 1732 C CA . THR B 1 68 ? 9.18 -2.424 18.656 1 98.38 68 THR B CA 1
ATOM 1733 C C . THR B 1 68 ? 8.547 -2.639 17.281 1 98.38 68 THR B C 1
ATOM 1735 O O . THR B 1 68 ? 7.48 -2.09 17 1 98.38 68 THR B O 1
ATOM 1738 N N . LEU B 1 69 ? 9.25 -3.391 16.5 1 98.44 69 LEU B N 1
ATOM 1739 C CA . LEU B 1 69 ? 8.781 -3.682 15.148 1 98.44 69 LEU B CA 1
ATOM 1740 C C . LEU B 1 69 ? 8.531 -5.176 14.969 1 98.44 69 LEU B C 1
ATOM 1742 O O . LEU B 1 69 ? 9.336 -6 15.414 1 98.44 69 LEU B O 1
ATOM 1746 N N . GLU B 1 70 ? 7.434 -5.441 14.289 1 97 70 GLU B N 1
ATOM 1747 C CA . GLU B 1 70 ? 7.062 -6.82 13.984 1 97 70 GLU B CA 1
ATOM 1748 C C . GLU B 1 70 ? 6.445 -6.926 12.586 1 97 70 GLU B C 1
ATOM 1750 O O . GLU B 1 70 ? 5.543 -6.16 12.242 1 97 70 GLU B O 1
ATOM 1755 N N . LEU B 1 71 ? 6.945 -7.906 11.828 1 96.5 71 LEU B N 1
ATOM 1756 C CA . LEU B 1 71 ? 6.359 -8.133 10.508 1 96.5 71 LEU B CA 1
ATOM 1757 C C . LEU B 1 71 ? 5.145 -9.047 10.602 1 96.5 71 LEU B C 1
ATOM 1759 O O . LEU B 1 71 ? 5.145 -10.008 11.367 1 96.5 71 LEU B O 1
ATOM 1763 N N . VAL B 1 72 ? 4.191 -8.711 9.852 1 93 72 VAL B N 1
ATOM 1764 C CA . VAL B 1 72 ? 2.967 -9.5 9.766 1 93 72 VAL B CA 1
ATOM 1765 C C . VAL B 1 72 ? 2.684 -9.867 8.312 1 93 72 VAL B C 1
ATOM 1767 O O . VAL B 1 72 ? 2.502 -8.992 7.469 1 93 72 VAL B O 1
ATOM 1770 N N . PHE B 1 73 ? 2.574 -11.188 8.055 1 86.75 73 PHE B N 1
ATOM 1771 C CA . PHE B 1 73 ? 2.287 -11.672 6.707 1 86.75 73 PHE B CA 1
ATOM 1772 C C . PHE B 1 73 ? 0.879 -12.258 6.629 1 86.75 73 PHE B C 1
ATOM 1774 O O . PHE B 1 73 ? 0.5 -13.086 7.457 1 86.75 73 PHE B O 1
ATOM 1781 N N . PRO B 1 74 ? 0.113 -11.664 5.691 1 75.38 74 PRO B N 1
ATOM 1782 C CA . PRO B 1 74 ? -1.271 -12.133 5.586 1 75.38 74 PRO B CA 1
ATOM 1783 C C . PRO B 1 74 ? -1.367 -13.609 5.219 1 75.38 74 PRO B C 1
ATOM 1785 O O . PRO B 1 74 ? -2.252 -14.312 5.711 1 75.38 74 PRO B O 1
ATOM 1788 N N . LYS B 1 75 ? -0.642 -13.992 4.219 1 71.62 75 LYS B N 1
ATOM 1789 C CA . LYS B 1 75 ? -0.719 -15.383 3.77 1 71.62 75 LYS B CA 1
ATOM 1790 C C . LYS B 1 75 ? 0.666 -15.93 3.438 1 71.62 75 LYS B C 1
ATOM 1792 O O . LYS B 1 75 ? 1.513 -15.211 2.902 1 71.62 75 LYS B O 1
ATOM 1797 N N . GLY B 1 76 ? 0.768 -17.234 3.828 1 75.94 76 GLY B N 1
ATOM 1798 C CA . GLY B 1 76 ? 1.952 -17.938 3.373 1 75.94 76 GLY B CA 1
ATOM 1799 C C . GLY B 1 76 ? 3.143 -17.766 4.297 1 75.94 76 GLY B C 1
ATOM 1800 O O . GLY B 1 76 ? 3 -17.266 5.418 1 75.94 76 GLY B O 1
ATOM 1801 N N . LYS B 1 77 ? 4.262 -18.219 3.814 1 82.94 77 LYS B N 1
ATOM 1802 C CA . LYS B 1 77 ? 5.52 -18.156 4.559 1 82.94 77 LYS B CA 1
ATOM 1803 C C . LYS B 1 77 ? 6.133 -16.766 4.488 1 82.94 77 LYS B C 1
ATOM 1805 O O . LYS B 1 77 ? 6.047 -16.094 3.457 1 82.94 77 LYS B O 1
ATOM 1810 N N . PRO B 1 78 ? 6.766 -16.422 5.598 1 91.19 78 PRO B N 1
ATOM 1811 C CA . PRO B 1 78 ? 7.449 -15.117 5.586 1 91.19 78 PRO B CA 1
ATOM 1812 C C . PRO B 1 78 ? 8.523 -15.023 4.512 1 91.19 78 PRO B C 1
ATOM 1814 O O . PRO B 1 78 ? 9.227 -16.016 4.25 1 91.19 78 PRO B O 1
ATOM 1817 N N . THR B 1 79 ? 8.539 -13.883 3.863 1 92.38 79 THR B N 1
ATOM 1818 C CA . THR B 1 79 ? 9.523 -13.617 2.824 1 92.38 79 THR B CA 1
ATOM 1819 C C . THR B 1 79 ? 10.742 -12.898 3.4 1 92.38 79 THR B C 1
ATOM 1821 O O . THR B 1 79 ? 11.852 -13.039 2.895 1 92.38 79 THR B O 1
ATOM 1824 N N . PHE B 1 80 ? 10.453 -12.164 4.496 1 96.75 80 PHE B N 1
ATOM 1825 C CA . PHE B 1 80 ? 11.492 -11.305 5.059 1 96.75 80 PHE B CA 1
ATOM 1826 C C . PHE B 1 80 ? 11.633 -11.539 6.559 1 96.75 80 PHE B C 1
ATOM 1828 O O . PHE B 1 80 ? 10.68 -11.938 7.223 1 96.75 80 PHE B O 1
ATOM 1835 N N . LEU B 1 81 ? 12.867 -11.195 6.988 1 96.31 81 LEU B N 1
ATOM 1836 C CA . LEU B 1 81 ? 13.156 -10.969 8.398 1 96.31 81 LEU B CA 1
ATOM 1837 C C . LEU B 1 81 ? 13.555 -9.523 8.648 1 96.31 81 LEU B C 1
ATOM 1839 O O . LEU B 1 81 ? 13.961 -8.812 7.723 1 96.31 81 LEU B O 1
ATOM 1843 N N . LEU B 1 82 ? 13.359 -9.211 9.859 1 97.12 82 LEU B N 1
ATOM 1844 C CA . LEU B 1 82 ? 13.711 -7.848 10.242 1 97.12 82 LEU B CA 1
ATOM 1845 C C . LEU B 1 82 ? 15.039 -7.82 10.984 1 97.12 82 LEU B C 1
ATOM 1847 O O . LEU B 1 82 ? 15.242 -8.586 11.93 1 97.12 82 LEU B O 1
ATOM 1851 N N . ASP B 1 83 ? 15.969 -6.996 10.531 1 96.44 83 ASP B N 1
ATOM 1852 C CA . ASP B 1 83 ? 17.203 -6.625 11.211 1 96.44 83 ASP B CA 1
ATOM 1853 C C . ASP B 1 83 ? 17.25 -5.125 11.492 1 96.44 83 ASP B C 1
ATOM 1855 O O . ASP B 1 83 ? 17.688 -4.344 10.648 1 96.44 83 ASP B O 1
ATOM 1859 N N . GLY B 1 84 ? 16.938 -4.812 12.766 1 97.06 84 GLY B N 1
ATOM 1860 C CA . GLY B 1 84 ? 16.656 -3.404 12.992 1 97.06 84 GLY B CA 1
ATOM 1861 C C . GLY B 1 84 ? 15.531 -2.869 12.133 1 97.06 84 GLY B C 1
ATOM 1862 O O . GLY B 1 84 ? 14.398 -3.354 12.211 1 97.06 84 GLY B O 1
ATOM 1863 N N . LYS B 1 85 ? 15.859 -1.964 11.25 1 98.12 85 LYS B N 1
ATOM 1864 C CA . LYS B 1 85 ? 14.859 -1.407 10.344 1 98.12 85 LYS B CA 1
ATOM 1865 C C . LYS B 1 85 ? 15.078 -1.892 8.914 1 98.12 85 LYS B C 1
ATOM 1867 O O . LYS B 1 85 ? 14.453 -1.386 7.98 1 98.12 85 LYS B O 1
ATOM 1872 N N . SER B 1 86 ? 15.922 -2.9 8.812 1 98.06 86 SER B N 1
ATOM 1873 C CA . SER B 1 86 ? 16.234 -3.438 7.488 1 98.06 86 SER B CA 1
ATOM 1874 C C . SER B 1 86 ? 15.539 -4.773 7.254 1 98.06 86 SER B C 1
ATOM 1876 O O . SER B 1 86 ? 15.445 -5.598 8.164 1 98.06 86 SER B O 1
ATOM 1878 N N . LEU B 1 87 ? 15.102 -4.953 6.012 1 97.88 87 LEU B N 1
ATOM 1879 C CA . LEU B 1 87 ? 14.516 -6.227 5.609 1 97.88 87 LEU B CA 1
ATOM 1880 C C . LEU B 1 87 ? 15.57 -7.141 4.996 1 97.88 87 LEU B C 1
ATOM 1882 O O . LEU B 1 87 ? 16.406 -6.688 4.215 1 97.88 87 LEU B O 1
ATOM 1886 N N . ARG B 1 88 ? 15.508 -8.344 5.418 1 96.94 88 ARG B N 1
ATOM 1887 C CA . ARG B 1 88 ? 16.375 -9.359 4.84 1 96.94 88 ARG B CA 1
ATOM 1888 C C . ARG B 1 88 ? 15.562 -10.523 4.285 1 96.94 88 ARG B C 1
ATOM 1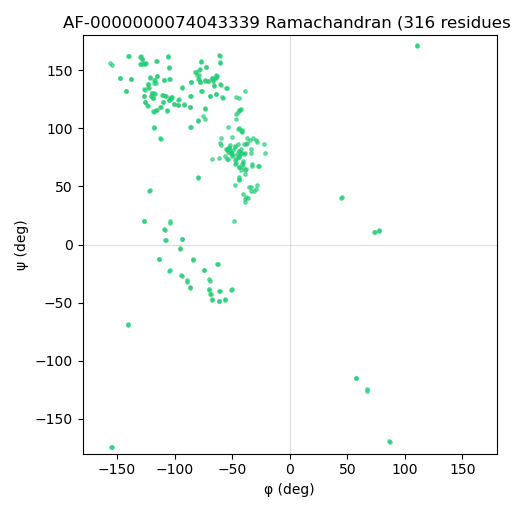890 O O . ARG B 1 88 ? 14.648 -11.016 4.949 1 96.94 88 ARG B O 1
ATOM 1897 N N . LEU B 1 89 ? 15.984 -10.945 3.17 1 96.31 89 LEU B N 1
ATOM 1898 C CA . LEU B 1 89 ? 15.297 -12.07 2.559 1 96.31 89 LEU B CA 1
ATOM 1899 C C . LEU B 1 89 ? 15.578 -13.359 3.318 1 96.31 89 LEU B C 1
ATOM 1901 O O . LEU B 1 89 ? 16.719 -13.602 3.744 1 96.31 89 LEU B O 1
ATOM 1905 N N . ILE B 1 90 ? 14.594 -14.234 3.498 1 95 90 ILE B N 1
ATOM 1906 C CA . ILE B 1 90 ? 14.727 -15.562 4.086 1 95 90 ILE B CA 1
ATOM 1907 C C . ILE B 1 90 ? 15.102 -16.562 3.002 1 95 90 ILE B C 1
ATOM 1909 O O . ILE B 1 90 ? 15.891 -17.484 3.246 1 95 90 ILE B O 1
ATOM 1913 N N . HIS B 1 91 ? 14.531 -16.391 1.743 1 93.75 91 HIS B N 1
ATOM 1914 C CA . HIS B 1 91 ? 14.805 -17.234 0.585 1 93.75 91 HIS B CA 1
ATOM 1915 C C . HIS B 1 91 ? 14.93 -16.406 -0.687 1 93.75 91 HIS B C 1
ATOM 1917 O O . HIS B 1 91 ? 14.445 -15.273 -0.744 1 93.75 91 HIS B O 1
ATOM 1923 N N . PRO B 1 92 ? 15.508 -17.016 -1.655 1 92.88 92 PRO B N 1
ATOM 1924 C CA . PRO B 1 92 ? 15.68 -16.281 -2.904 1 92.88 92 PRO B CA 1
ATOM 1925 C C . PRO B 1 92 ? 14.344 -15.914 -3.562 1 92.88 92 PRO B C 1
ATOM 1927 O O . PRO B 1 92 ? 13.375 -16.672 -3.463 1 92.88 92 PRO B O 1
ATOM 1930 N N . LEU B 1 93 ? 14.352 -14.711 -4.152 1 89.5 93 LEU B N 1
ATOM 1931 C CA . LEU B 1 93 ? 13.195 -14.242 -4.902 1 89.5 93 LEU B CA 1
ATOM 1932 C C . LEU B 1 93 ? 13.312 -14.617 -6.379 1 89.5 93 LEU B C 1
ATOM 1934 O O . LEU B 1 93 ? 14.289 -14.258 -7.035 1 89.5 93 LEU B O 1
ATOM 1938 N N . ASP B 1 94 ? 12.289 -15.398 -6.832 1 84.75 94 ASP B N 1
ATOM 1939 C CA . ASP B 1 94 ? 12.227 -15.719 -8.258 1 84.75 94 ASP B CA 1
ATOM 1940 C C . ASP B 1 94 ? 11.016 -15.055 -8.914 1 84.75 94 ASP B C 1
ATOM 1942 O O . ASP B 1 94 ? 9.906 -15.586 -8.867 1 84.75 94 ASP B O 1
ATOM 1946 N N . ARG B 1 95 ? 11.195 -13.836 -9.453 1 75.12 95 ARG B N 1
ATOM 1947 C CA . ARG B 1 95 ? 10.125 -13.023 -10.023 1 75.12 95 ARG B CA 1
ATOM 1948 C C . ARG B 1 95 ? 9.391 -13.789 -11.117 1 75.12 95 ARG B C 1
ATOM 1950 O O . ARG B 1 95 ? 8.156 -13.781 -11.164 1 75.12 95 ARG B O 1
ATOM 1957 N N . ASP B 1 96 ? 10.078 -14.422 -12.039 1 73.88 96 ASP B N 1
ATOM 1958 C CA . ASP B 1 96 ? 9.508 -15.094 -13.195 1 73.88 96 ASP B CA 1
ATOM 1959 C C . ASP B 1 96 ? 8.727 -16.344 -12.781 1 73.88 96 ASP B C 1
ATOM 1961 O O . ASP B 1 96 ? 7.637 -16.594 -13.297 1 73.88 96 ASP B O 1
ATOM 1965 N N . GLU B 1 97 ? 9.32 -17.094 -11.852 1 70.25 97 GLU B N 1
ATOM 1966 C CA . GLU B 1 97 ? 8.68 -18.344 -11.43 1 70.25 97 GLU B CA 1
ATOM 1967 C C . GLU B 1 97 ? 7.402 -18.047 -10.641 1 70.25 97 GLU B C 1
ATOM 1969 O O . GLU B 1 97 ? 6.414 -18.781 -10.766 1 70.25 97 GLU B O 1
ATOM 1974 N N . GLU B 1 98 ? 7.406 -16.984 -9.961 1 65.06 98 GLU B N 1
ATOM 1975 C CA . GLU B 1 98 ? 6.277 -16.719 -9.078 1 65.06 98 GLU B CA 1
ATOM 1976 C C . GLU B 1 98 ? 5.391 -15.609 -9.625 1 65.06 98 GLU B C 1
ATOM 1978 O O . GLU B 1 98 ? 4.344 -15.297 -9.047 1 65.06 98 GLU B O 1
ATOM 1983 N N . ASN B 1 99 ? 5.773 -15.164 -10.836 1 68.38 99 ASN B N 1
ATOM 1984 C CA . ASN B 1 99 ? 5.066 -14.016 -11.398 1 68.38 99 ASN B CA 1
ATOM 1985 C C . ASN B 1 99 ? 4.875 -12.914 -10.352 1 68.38 99 ASN B C 1
ATOM 1987 O O . ASN B 1 99 ? 3.768 -12.398 -10.195 1 68.38 99 ASN B O 1
ATOM 1991 N N . LEU B 1 100 ? 5.984 -12.805 -9.625 1 74.31 100 LEU B N 1
ATOM 1992 C CA . LEU B 1 100 ? 5.953 -11.938 -8.453 1 74.31 100 LEU B CA 1
ATOM 1993 C C . LEU B 1 100 ? 6.277 -10.5 -8.828 1 74.31 100 LEU B C 1
ATOM 1995 O O . LEU B 1 100 ? 7.438 -10.156 -9.055 1 74.31 100 LEU B O 1
ATOM 1999 N N . SER B 1 101 ? 5.27 -9.641 -8.945 1 77.56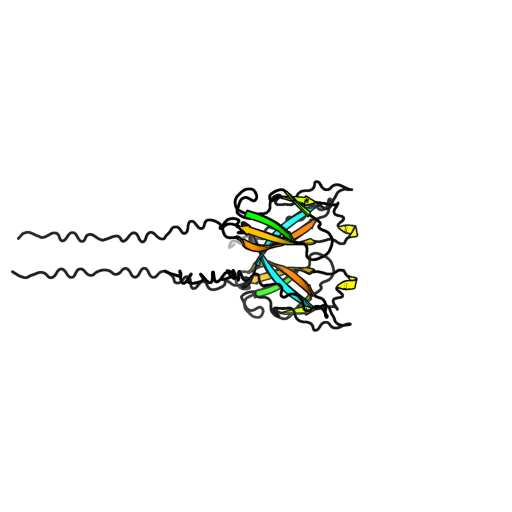 101 SER B N 1
ATOM 2000 C CA . SER B 1 101 ? 5.512 -8.227 -9.219 1 77.56 101 SER B CA 1
ATOM 2001 C C . SER B 1 101 ? 5.691 -7.438 -7.926 1 77.56 101 SER B C 1
ATOM 2003 O O . SER B 1 101 ? 6.465 -6.48 -7.879 1 77.56 101 SER B O 1
ATOM 2005 N N . HIS B 1 102 ? 5.043 -7.898 -6.969 1 83.5 102 HIS B N 1
ATOM 2006 C CA . HIS B 1 102 ? 5.133 -7.215 -5.684 1 83.5 102 HIS B CA 1
ATOM 2007 C C . HIS B 1 102 ? 4.812 -8.164 -4.531 1 83.5 102 HIS B C 1
ATOM 2009 O O . HIS B 1 102 ? 4.168 -9.195 -4.734 1 83.5 102 HIS B O 1
ATOM 2015 N N . ILE B 1 103 ? 5.309 -7.828 -3.412 1 86.81 103 ILE B N 1
ATOM 2016 C CA . ILE B 1 103 ? 5.004 -8.492 -2.146 1 86.81 103 ILE B CA 1
ATOM 2017 C C . ILE B 1 103 ? 4.344 -7.5 -1.191 1 86.81 103 ILE B C 1
ATOM 2019 O O . ILE B 1 103 ? 4.82 -6.371 -1.033 1 86.81 103 ILE B O 1
ATOM 2023 N N . VAL B 1 104 ? 3.225 -7.906 -0.612 1 88.12 104 VAL B N 1
ATOM 2024 C CA . VAL B 1 104 ? 2.521 -7.012 0.303 1 88.12 104 VAL B CA 1
ATOM 2025 C C . VAL B 1 104 ? 2.434 -7.656 1.686 1 88.12 104 VAL B C 1
ATOM 2027 O O . VAL B 1 104 ? 2.053 -8.82 1.812 1 88.12 104 VAL B O 1
ATOM 2030 N N . PHE B 1 105 ? 2.805 -6.914 2.656 1 90.62 105 PHE B N 1
ATOM 2031 C CA . PHE B 1 105 ? 2.646 -7.312 4.051 1 90.62 105 PHE B CA 1
ATOM 2032 C C . PHE B 1 105 ? 2.572 -6.09 4.957 1 90.62 105 PHE B C 1
ATOM 2034 O O . PHE B 1 105 ? 2.363 -4.973 4.484 1 90.62 105 PHE B O 1
ATOM 2041 N N . GLN B 1 106 ? 2.547 -6.402 6.234 1 92.88 106 GLN B N 1
ATOM 2042 C CA . GLN B 1 106 ? 2.416 -5.285 7.164 1 92.88 106 GLN B CA 1
ATOM 2043 C C . GLN B 1 106 ? 3.498 -5.332 8.234 1 92.88 106 GLN B C 1
ATOM 2045 O O . GLN B 1 106 ? 4.121 -6.375 8.453 1 92.88 106 GLN B O 1
ATOM 2050 N N . ILE B 1 107 ? 3.693 -4.18 8.805 1 96 107 ILE B N 1
ATOM 2051 C CA . ILE B 1 107 ? 4.551 -4.078 9.984 1 96 107 ILE B CA 1
ATOM 2052 C C . ILE B 1 107 ? 3.791 -3.398 11.117 1 96 107 ILE B C 1
ATOM 2054 O O . ILE B 1 107 ? 3.068 -2.426 10.898 1 96 107 ILE B O 1
ATOM 2058 N N . THR B 1 108 ? 3.889 -3.984 12.242 1 96.94 108 THR B N 1
ATOM 2059 C CA . THR B 1 108 ? 3.344 -3.367 13.445 1 96.94 108 THR B CA 1
ATOM 2060 C C . THR B 1 108 ? 4.438 -2.637 14.219 1 96.94 108 THR B C 1
ATOM 2062 O O . THR B 1 108 ? 5.484 -3.213 14.523 1 96.94 108 THR B O 1
ATOM 2065 N N . CYS B 1 109 ? 4.262 -1.376 14.391 1 97.75 109 CYS B N 1
ATOM 2066 C CA . CYS B 1 109 ? 5.141 -0.553 15.211 1 97.75 109 CYS B CA 1
ATOM 2067 C C . CYS B 1 109 ? 4.48 -0.219 16.547 1 97.75 109 CYS B C 1
ATOM 2069 O O . CYS B 1 109 ? 3.377 0.325 16.578 1 97.75 109 CYS B O 1
ATOM 2071 N N . MET B 1 110 ? 5.199 -0.564 17.609 1 98.25 110 MET B N 1
ATOM 2072 C CA . MET B 1 110 ? 4.684 -0.288 18.953 1 98.25 110 MET B CA 1
ATOM 2073 C C . MET B 1 110 ? 5.617 0.646 19.719 1 98.25 110 MET B C 1
ATOM 2075 O O . MET B 1 110 ? 6.828 0.416 19.766 1 98.25 110 MET B O 1
ATOM 2079 N N . VAL B 1 111 ? 5.059 1.716 20.203 1 97.5 111 VAL B N 1
ATOM 2080 C CA . VAL B 1 111 ? 5.812 2.592 21.094 1 97.5 111 VAL B CA 1
ATOM 2081 C C . VAL B 1 111 ? 5.949 1.935 22.469 1 97.5 111 VAL B C 1
ATOM 2083 O O . VAL B 1 111 ? 4.953 1.687 23.156 1 97.5 111 VAL B O 1
ATOM 2086 N N . ARG B 1 112 ? 7.156 1.659 22.844 1 97.88 112 ARG B N 1
ATOM 2087 C CA . ARG B 1 112 ? 7.398 0.833 24.031 1 97.88 112 ARG B CA 1
ATOM 2088 C C . ARG B 1 112 ? 6.82 1.481 25.281 1 97.88 112 ARG B C 1
ATOM 2090 O O . ARG B 1 112 ? 6.238 0.8 26.125 1 97.88 112 ARG B O 1
ATOM 2097 N N . SER B 1 113 ? 6.938 2.762 25.422 1 97.25 113 SER B N 1
ATOM 2098 C CA . SER B 1 113 ? 6.539 3.467 26.625 1 97.25 113 SER B CA 1
ATOM 2099 C C . SER B 1 113 ? 5.02 3.502 26.781 1 97.25 113 SER B C 1
ATOM 2101 O O . SER B 1 113 ? 4.492 3.352 27.875 1 97.25 113 SER B O 1
ATOM 2103 N N . THR B 1 114 ? 4.277 3.678 25.781 1 97.12 114 THR B N 1
ATOM 2104 C CA . THR B 1 114 ? 2.83 3.854 25.859 1 97.12 114 THR B CA 1
ATOM 2105 C C . THR B 1 114 ? 2.109 2.58 25.422 1 97.12 114 THR B C 1
ATOM 2107 O O . THR B 1 114 ? 0.911 2.428 25.656 1 97.12 114 THR B O 1
ATOM 2110 N N . ARG B 1 115 ? 2.746 1.68 24.641 1 96.56 115 ARG B N 1
ATOM 2111 C CA . ARG B 1 115 ? 2.219 0.431 24.094 1 96.56 115 ARG B CA 1
ATOM 2112 C C . ARG B 1 115 ? 1.242 0.696 22.953 1 96.56 115 ARG B C 1
ATOM 2114 O O . ARG B 1 115 ? 0.474 -0.188 22.578 1 96.56 115 ARG B O 1
ATOM 2121 N N . ARG B 1 116 ? 1.238 1.958 22.531 1 95.88 116 ARG B N 1
ATOM 2122 C CA . ARG B 1 116 ? 0.44 2.275 21.344 1 95.88 116 ARG B CA 1
ATOM 2123 C C . ARG B 1 116 ? 0.997 1.584 20.109 1 95.88 116 ARG B C 1
ATOM 2125 O O . ARG B 1 116 ? 2.209 1.58 19.891 1 95.88 116 ARG B O 1
ATOM 2132 N N . LYS B 1 117 ? 0.088 1.015 19.297 1 96.44 117 LYS B N 1
ATOM 2133 C CA . LYS B 1 117 ? 0.502 0.256 18.125 1 96.44 117 LYS B CA 1
ATOM 2134 C C . LYS B 1 117 ? -0.005 0.911 16.844 1 96.44 117 LYS B C 1
ATOM 2136 O O . LYS B 1 117 ? -1.1 1.478 16.812 1 96.44 117 LYS B O 1
ATOM 2141 N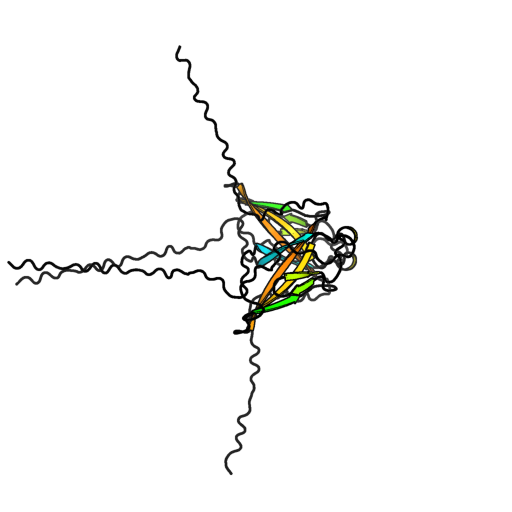 N . ARG B 1 118 ? 0.771 0.886 15.883 1 93.38 118 ARG B N 1
ATOM 2142 C CA . ARG B 1 118 ? 0.408 1.308 14.531 1 93.38 118 ARG B CA 1
ATOM 2143 C C . ARG B 1 118 ? 0.724 0.216 13.516 1 93.38 118 ARG B C 1
ATOM 2145 O O . ARG B 1 118 ? 1.828 -0.332 13.508 1 93.38 118 ARG B O 1
ATOM 2152 N N . ASN B 1 119 ? -0.242 -0.171 12.68 1 93.5 119 ASN B N 1
ATOM 2153 C CA . ASN B 1 119 ? -0.059 -1.103 11.57 1 93.5 119 ASN B CA 1
ATOM 2154 C C . ASN B 1 119 ? 0.167 -0.368 10.258 1 93.5 119 ASN B C 1
ATOM 2156 O O . ASN B 1 119 ? -0.642 0.474 9.859 1 93.5 119 ASN B O 1
ATOM 2160 N N . ILE B 1 120 ? 1.217 -0.682 9.617 1 94 120 ILE B N 1
ATOM 2161 C CA . ILE B 1 120 ? 1.621 0.033 8.414 1 94 120 ILE B CA 1
ATOM 2162 C C . ILE B 1 120 ? 1.772 -0.952 7.258 1 94 120 ILE B C 1
ATOM 2164 O O . ILE B 1 120 ? 2.604 -1.861 7.312 1 94 120 ILE B O 1
ATOM 2168 N N . PRO B 1 121 ? 1.028 -0.813 6.18 1 93.19 121 PRO B N 1
ATOM 2169 C CA . PRO B 1 121 ? 1.238 -1.656 5 1 93.19 121 PRO B CA 1
ATOM 2170 C C . PRO B 1 121 ? 2.578 -1.395 4.316 1 93.19 121 PRO B C 1
ATOM 2172 O O . PRO B 1 121 ? 3.02 -0.245 4.238 1 93.19 121 PRO B O 1
ATOM 2175 N N . ILE B 1 122 ? 3.189 -2.436 3.871 1 94.12 122 ILE B N 1
ATOM 2176 C CA . ILE B 1 122 ? 4.422 -2.369 3.094 1 94.12 122 ILE B CA 1
ATOM 2177 C C . ILE B 1 122 ? 4.203 -3.008 1.725 1 94.12 122 ILE B C 1
ATOM 2179 O O . ILE B 1 122 ? 3.639 -4.098 1.624 1 94.12 122 ILE B O 1
ATOM 2183 N N . ILE B 1 123 ? 4.527 -2.334 0.781 1 90.44 123 ILE B N 1
ATOM 2184 C CA . ILE B 1 123 ? 4.547 -2.844 -0.585 1 90.44 123 ILE B CA 1
ATOM 2185 C C . ILE B 1 123 ? 5.988 -2.916 -1.09 1 90.44 123 ILE B C 1
ATOM 2187 O O . ILE B 1 123 ? 6.676 -1.896 -1.16 1 90.44 123 ILE B O 1
ATOM 2191 N N . VAL B 1 124 ? 6.441 -4.059 -1.408 1 92.12 124 VAL B N 1
ATOM 2192 C CA . VAL B 1 124 ? 7.77 -4.242 -1.98 1 92.12 124 VAL B CA 1
ATOM 2193 C C . VAL B 1 124 ? 7.652 -4.566 -3.469 1 92.12 124 VAL B C 1
ATOM 2195 O O . VAL B 1 124 ? 7.102 -5.605 -3.842 1 92.12 124 VAL B O 1
ATOM 2198 N N . ARG B 1 125 ? 8.125 -3.754 -4.281 1 87.75 125 ARG B N 1
ATOM 2199 C CA . ARG B 1 125 ? 8.156 -4 -5.719 1 87.75 125 ARG B CA 1
ATOM 2200 C C . ARG B 1 125 ? 9.406 -4.781 -6.109 1 87.75 125 ARG B C 1
ATOM 2202 O O . ARG B 1 125 ? 10.523 -4.418 -5.723 1 87.75 125 ARG B O 1
ATOM 2209 N N . VAL B 1 126 ? 9.156 -5.863 -6.828 1 89.5 126 VAL B N 1
ATOM 2210 C CA . VAL B 1 126 ? 10.258 -6.738 -7.219 1 89.5 126 VAL B CA 1
ATOM 2211 C C . VAL B 1 126 ? 10.648 -6.457 -8.672 1 89.5 126 VAL B C 1
ATOM 2213 O O . VAL B 1 126 ? 9.812 -6.547 -9.57 1 89.5 126 VAL B O 1
ATOM 2216 N N . SER B 1 127 ? 11.852 -6.078 -8.914 1 87 127 SER B N 1
ATOM 2217 C CA . SER B 1 127 ? 12.336 -5.785 -10.258 1 87 127 SER B CA 1
ATOM 2218 C C . SER B 1 127 ? 13.25 -6.898 -10.766 1 87 127 SER B C 1
ATOM 2220 O O . SER B 1 127 ? 13.727 -7.723 -9.984 1 87 127 SER B O 1
ATOM 2222 N N . ASP B 1 128 ? 13.445 -6.914 -12.141 1 83.69 128 ASP B N 1
ATOM 2223 C CA . ASP B 1 128 ? 14.359 -7.867 -12.766 1 83.69 128 ASP B CA 1
ATOM 2224 C C . ASP B 1 128 ? 15.812 -7.434 -12.594 1 83.69 128 ASP B C 1
ATOM 2226 O O . ASP B 1 128 ? 16.109 -6.238 -12.539 1 83.69 128 ASP B O 1
ATOM 2230 N N . VAL B 1 129 ? 16.625 -8.523 -12.328 1 77.38 129 VAL B N 1
ATOM 2231 C CA . VAL B 1 129 ? 18.047 -8.242 -12.188 1 77.38 129 VAL B CA 1
ATOM 2232 C C . VAL B 1 129 ? 18.531 -7.43 -13.383 1 77.38 129 VAL B C 1
ATOM 2234 O O . VAL B 1 129 ? 19.391 -6.559 -13.234 1 77.38 129 VAL B O 1
ATOM 2237 N N . ASN B 1 130 ? 18.031 -7.766 -14.516 1 69 130 ASN B N 1
ATOM 2238 C CA . ASN B 1 130 ? 18.484 -7.094 -15.727 1 69 130 ASN B CA 1
ATOM 2239 C C . ASN B 1 130 ? 17.734 -5.781 -15.953 1 69 130 ASN B C 1
ATOM 2241 O O . ASN B 1 130 ? 18.016 -5.066 -16.922 1 69 130 ASN B O 1
ATOM 2245 N N . ASP B 1 131 ? 16.719 -5.754 -15.141 1 62.38 131 ASP B N 1
ATOM 2246 C CA . ASP B 1 131 ? 15.891 -4.582 -15.383 1 62.38 131 ASP B CA 1
ATOM 2247 C C . ASP B 1 131 ? 16.547 -3.316 -14.836 1 62.38 131 ASP B C 1
ATOM 2249 O O . ASP B 1 131 ? 17.25 -3.359 -13.82 1 62.38 131 ASP B O 1
AT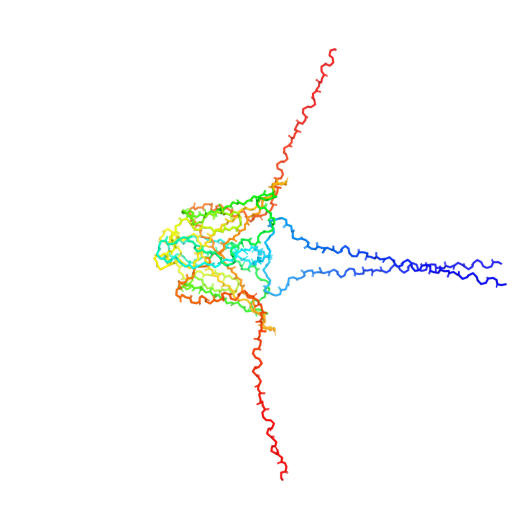OM 2253 N N . ASN B 1 132 ? 16.984 -2.436 -15.57 1 54.53 132 ASN B N 1
ATOM 2254 C CA . ASN B 1 132 ? 17.172 -1.09 -15.047 1 54.53 132 ASN B CA 1
ATOM 2255 C C . ASN B 1 132 ? 15.883 -0.54 -14.43 1 54.53 132 ASN B C 1
ATOM 2257 O O . ASN B 1 132 ? 15.008 -0.06 -15.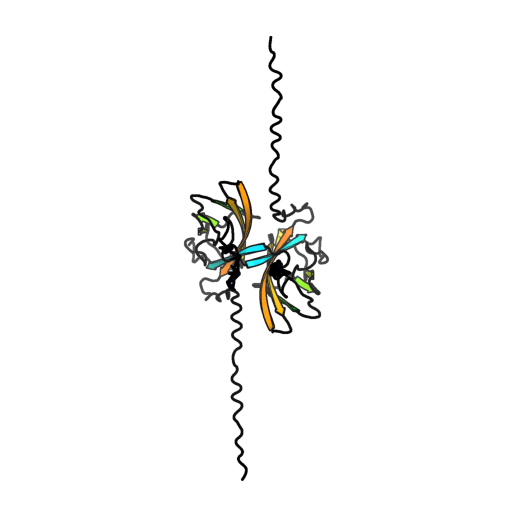148 1 54.53 132 ASN B O 1
ATOM 2261 N N . PRO B 1 133 ? 15.68 -1.084 -13.383 1 50.53 133 PRO B N 1
ATOM 2262 C CA . PRO B 1 133 ? 14.312 -0.854 -12.906 1 50.53 133 PRO B CA 1
ATOM 2263 C C . PRO B 1 133 ? 13.859 0.592 -13.102 1 50.53 133 PRO B C 1
ATOM 2265 O O . PRO B 1 133 ? 14.641 1.521 -12.898 1 50.53 133 PRO B O 1
ATOM 2268 N N . PRO B 1 134 ? 12.875 0.776 -13.883 1 40.72 134 PRO B N 1
ATOM 2269 C CA . PRO B 1 134 ? 12.398 2.162 -13.859 1 40.72 134 PRO B CA 1
ATOM 2270 C C . PRO B 1 134 ? 12.242 2.709 -12.438 1 40.72 134 PRO B C 1
ATOM 2272 O O . PRO B 1 134 ? 12.023 1.94 -11.5 1 40.72 134 PRO B O 1
ATOM 2275 N N . MET B 1 135 ? 13.086 3.688 -12.078 1 37.66 135 MET B N 1
ATOM 2276 C CA . MET B 1 135 ? 12.914 4.453 -10.852 1 37.66 135 MET B CA 1
ATOM 2277 C C . MET B 1 135 ? 11.438 4.633 -10.523 1 37.66 135 MET B C 1
ATOM 2279 O O . MET B 1 135 ? 10.656 5.043 -11.383 1 37.66 135 MET B O 1
ATOM 2283 N N . PHE B 1 136 ? 10.938 3.785 -10.062 1 35.28 136 PHE B N 1
ATOM 2284 C CA . PHE B 1 136 ? 9.688 4.289 -9.516 1 35.28 136 PHE B CA 1
ATOM 2285 C C . PHE B 1 136 ? 9.805 5.758 -9.141 1 35.28 136 PHE B C 1
ATOM 2287 O O . PHE B 1 136 ? 10.75 6.148 -8.438 1 35.28 136 PHE B O 1
ATOM 2294 N N . ILE B 1 137 ? 9.555 6.68 -10.016 1 35.94 137 ILE B N 1
ATOM 2295 C CA . ILE B 1 137 ? 9.508 8.086 -9.648 1 35.94 137 ILE B CA 1
ATOM 2296 C C . ILE B 1 137 ? 8.859 8.242 -8.273 1 35.94 137 ILE B C 1
ATOM 2298 O O . ILE B 1 137 ? 7.723 7.805 -8.062 1 35.94 137 ILE B O 1
ATOM 2302 N N . ASN B 1 138 ? 9.656 8.125 -7.266 1 37.62 138 ASN B N 1
ATOM 2303 C CA . ASN B 1 138 ? 9.094 8.836 -6.121 1 37.62 138 ASN B CA 1
ATOM 2304 C C . ASN B 1 138 ? 8.086 9.898 -6.566 1 37.62 138 ASN B C 1
ATOM 2306 O O . ASN B 1 138 ? 8.406 10.758 -7.387 1 37.62 138 ASN B O 1
ATOM 2310 N N . THR B 1 139 ? 6.988 9.617 -6.883 1 34.47 139 THR B N 1
ATOM 2311 C CA . THR B 1 139 ? 6.211 10.75 -7.359 1 34.47 139 THR B CA 1
ATOM 2312 C C . THR B 1 139 ? 6.688 12.047 -6.703 1 34.47 139 THR B C 1
ATOM 2314 O O . THR B 1 139 ? 6.426 12.281 -5.523 1 34.47 139 THR B O 1
ATOM 2317 N N . PRO B 1 140 ? 7.992 12.391 -6.703 1 32.84 140 PRO B N 1
ATOM 2318 C CA . PRO B 1 140 ? 8.094 13.852 -6.574 1 32.84 140 PRO B CA 1
ATOM 2319 C C . PRO B 1 140 ? 7.145 14.594 -7.512 1 32.84 140 PRO B C 1
ATOM 2321 O O . PRO B 1 140 ? 6.855 14.109 -8.609 1 32.84 140 PRO B O 1
ATOM 2324 N N . TYR B 1 141 ? 6.082 15.219 -7.031 1 33.09 141 TYR B N 1
ATOM 2325 C CA . TYR B 1 141 ? 5.555 16.266 -7.906 1 33.09 141 TYR B CA 1
ATOM 2326 C C . TYR B 1 141 ? 6.68 17 -8.617 1 33.09 141 TYR B C 1
ATOM 2328 O O . TYR B 1 141 ? 7.312 17.891 -8.039 1 33.09 141 TYR B O 1
ATOM 2336 N N . GLU B 1 142 ? 7.801 16.422 -9.141 1 31.05 142 GLU B N 1
ATOM 2337 C CA . GLU B 1 142 ? 8.391 17.438 -10.016 1 31.05 142 GLU B CA 1
ATOM 2338 C C . GLU B 1 142 ? 7.43 17.812 -11.141 1 31.05 142 GLU B C 1
ATOM 2340 O O . GLU B 1 142 ? 7.098 16.984 -11.984 1 31.05 142 GLU B O 1
ATOM 2345 N N . THR B 1 143 ? 6.324 18.625 -10.789 1 28.92 143 THR B N 1
ATOM 2346 C CA . THR B 1 143 ? 5.719 19.5 -11.781 1 28.92 143 THR B CA 1
ATOM 2347 C C . THR B 1 143 ? 6.773 20.047 -12.75 1 28.92 143 THR B C 1
ATOM 2349 O O . THR B 1 143 ? 7.637 20.828 -12.352 1 28.92 143 THR B O 1
ATOM 2352 N N . THR B 1 144 ? 7.625 19.328 -13.344 1 29.52 144 THR B N 1
ATOM 2353 C CA . THR B 1 144 ? 8.352 20.062 -14.375 1 29.52 144 THR B CA 1
ATOM 2354 C C . THR B 1 144 ? 7.383 20.75 -15.336 1 29.52 144 THR B C 1
ATOM 2356 O O . THR B 1 144 ? 6.547 20.078 -15.953 1 29.52 144 THR B O 1
ATOM 2359 N N . VAL B 1 145 ? 6.914 21.906 -14.969 1 27.64 145 VAL B N 1
ATOM 2360 C CA . VAL B 1 145 ? 6.363 22.891 -15.891 1 27.64 145 VAL B CA 1
ATOM 2361 C C . VAL B 1 145 ? 7.234 22.969 -17.141 1 27.64 145 VAL B C 1
ATOM 2363 O O . VAL B 1 145 ? 8.438 23.219 -17.062 1 27.64 145 VAL B O 1
ATOM 2366 N N . PRO B 1 146 ? 7.027 22.078 -18.031 1 29.23 146 PRO B N 1
ATOM 2367 C CA . PRO B 1 146 ? 7.77 22.375 -19.266 1 29.23 146 PRO B CA 1
ATOM 2368 C C . PRO B 1 146 ? 7.812 23.875 -19.578 1 29.23 146 PRO B C 1
ATOM 2370 O O . PRO B 1 146 ? 6.793 24.562 -19.469 1 29.23 146 PRO B O 1
ATOM 2373 N N . GLU B 1 147 ? 8.836 24.516 -19.094 1 31.45 147 GLU B N 1
ATOM 2374 C CA . GLU B 1 147 ? 9.109 25.875 -19.547 1 31.45 147 GLU B CA 1
ATOM 2375 C C . GLU B 1 147 ? 8.961 25.984 -21.062 1 31.45 147 GLU B C 1
ATOM 2377 O O . GLU B 1 147 ? 9.75 25.406 -21.812 1 31.45 147 GLU B O 1
ATOM 2382 N N . VAL B 1 148 ? 7.773 25.641 -21.562 1 30.11 148 VAL B N 1
ATOM 2383 C CA . VAL B 1 148 ? 7.641 26.062 -22.969 1 30.11 148 VAL B CA 1
ATOM 2384 C C . VAL B 1 148 ? 8.164 27.484 -23.125 1 30.11 148 VAL B C 1
ATOM 2386 O O . VAL B 1 148 ? 7.609 28.422 -22.562 1 30.11 148 VAL B O 1
ATOM 2389 N N . ALA B 1 149 ? 9.508 27.641 -23.109 1 33.28 149 ALA B N 1
ATOM 2390 C CA . ALA B 1 149 ? 10.172 28.844 -23.609 1 33.28 149 ALA B CA 1
ATOM 2391 C C . ALA B 1 149 ? 9.469 29.375 -24.859 1 33.28 149 ALA B C 1
ATOM 2393 O O . ALA B 1 149 ? 9.453 28.719 -25.906 1 33.28 149 ALA B O 1
ATOM 2394 N N . HIS B 1 150 ? 8.211 29.828 -24.703 1 31.59 150 HIS B N 1
ATOM 2395 C CA . HIS B 1 150 ? 7.73 30.672 -25.797 1 31.59 150 HIS B CA 1
ATOM 2396 C C . HIS B 1 150 ? 8.805 31.641 -26.25 1 31.59 150 HIS B C 1
ATOM 2398 O O . HIS B 1 150 ? 9.227 32.531 -25.5 1 31.59 150 HIS B O 1
ATOM 2404 N N . GLU B 1 151 ? 9.93 31.109 -26.797 1 32.81 151 GLU B N 1
ATOM 2405 C CA . GLU B 1 151 ? 10.805 31.984 -27.562 1 32.81 151 GLU B CA 1
ATOM 2406 C C . GLU B 1 151 ? 9.992 32.969 -28.391 1 32.81 151 GLU B C 1
ATOM 2408 O O . GLU B 1 151 ? 9.281 32.594 -29.328 1 32.81 151 GLU B O 1
ATOM 2413 N N . ILE B 1 152 ? 9.273 33.812 -27.641 1 31.56 152 ILE B N 1
ATOM 2414 C CA . ILE B 1 152 ? 8.711 34.969 -28.328 1 31.56 152 ILE B CA 1
ATOM 2415 C C . ILE B 1 152 ? 9.766 35.594 -29.234 1 31.56 152 ILE B C 1
ATOM 2417 O O . ILE B 1 152 ? 10.797 36.062 -28.75 1 31.56 152 ILE B O 1
ATOM 2421 N N . ARG B 1 153 ? 9.922 35.125 -30.469 1 33.5 153 ARG B N 1
ATOM 2422 C CA . ARG B 1 153 ? 10.648 35.688 -31.594 1 33.5 153 ARG B CA 1
ATOM 2423 C C . ARG B 1 153 ? 10.359 37.156 -31.75 1 33.5 153 ARG B C 1
ATOM 2425 O O . ARG B 1 153 ? 9.203 37.594 -31.656 1 33.5 153 ARG B O 1
ATOM 2432 N N . PRO B 1 154 ? 11.297 38.062 -31.25 1 38.47 154 PRO B N 1
ATOM 2433 C CA . PRO B 1 154 ? 11.203 39.5 -31.531 1 38.47 154 PRO B CA 1
ATOM 2434 C C . PRO B 1 154 ? 10.898 39.781 -33 1 38.47 154 PRO B C 1
ATOM 2436 O O . PRO B 1 154 ? 11.578 39.281 -33.906 1 38.47 154 PRO B O 1
ATOM 2439 N N . SER B 1 155 ? 9.625 39.562 -33.406 1 32.09 155 SER B N 1
ATOM 2440 C CA . SER B 1 155 ? 9.297 39.938 -34.781 1 32.09 155 SER B CA 1
ATOM 2441 C C . SER B 1 155 ? 9.883 41.312 -35.125 1 32.09 155 SER B C 1
ATOM 2443 O O . SER B 1 155 ? 9.586 42.281 -34.469 1 32.09 155 SER B O 1
ATOM 2445 N N . ALA B 1 156 ? 11.234 41.406 -35.469 1 37.47 156 ALA B N 1
ATOM 2446 C CA . ALA B 1 156 ? 11.883 42.562 -36.125 1 37.47 156 ALA B CA 1
ATOM 2447 C C . ALA B 1 156 ? 11.031 43.094 -37.281 1 37.47 156 ALA B C 1
ATOM 2449 O O . ALA B 1 156 ? 10.859 42.438 -38.312 1 37.47 156 ALA B O 1
ATOM 2450 N N . ASP B 1 157 ? 9.742 43.469 -36.969 1 33.12 157 ASP B N 1
ATOM 2451 C CA . ASP B 1 157 ? 9.016 44.125 -38.062 1 33.12 157 ASP B CA 1
ATOM 2452 C C . ASP B 1 157 ? 9.898 45.125 -38.781 1 33.12 157 ASP B C 1
ATOM 2454 O O . ASP B 1 157 ? 10.641 45.906 -38.156 1 33.12 157 ASP B O 1
ATOM 2458 N N . VAL B 1 158 ? 10.102 44.781 -40 1 38.22 158 VAL B N 1
ATOM 2459 C CA . VAL B 1 158 ? 10.57 45.281 -41.281 1 38.22 158 VAL B CA 1
ATOM 2460 C C . VAL B 1 158 ? 9.906 46.625 -41.594 1 38.22 158 VAL B C 1
ATOM 2462 O O . VAL B 1 158 ? 8.695 46.688 -41.844 1 38.22 158 VAL B O 1
ATOM 2465 N N . ALA B 1 159 ? 9.93 47.656 -40.656 1 33.09 159 ALA B N 1
ATOM 2466 C CA . ALA B 1 159 ? 9.453 48.906 -41.188 1 33.09 159 ALA B CA 1
ATOM 2467 C C . ALA B 1 159 ? 10.234 49.281 -42.469 1 33.09 159 ALA B C 1
ATOM 2469 O O . ALA B 1 159 ? 11.453 49.438 -42.406 1 33.09 159 ALA B O 1
ATOM 2470 N N . GLU B 1 160 ? 9.758 48.656 -43.531 1 27.83 160 GLU B N 1
ATOM 2471 C CA . GLU B 1 160 ? 9.992 49.438 -44.75 1 27.83 160 GLU B CA 1
ATOM 2472 C C . GLU B 1 160 ? 9.289 50.781 -44.656 1 27.83 160 GLU B C 1
ATOM 2474 O O . GLU B 1 160 ? 8.141 50.875 -44.188 1 27.83 160 GLU B O 1
#

InterPro domains:
  IPR002126 Cadherin-like [PS50268] (80-136)
  IPR020894 Cadherin conserved site [PS00232] (124-134)
  IPR060037 Cadherin-99C, immunoglobulin-like domain [PF28393] (25-130)

Sequence (320 aa):
MAHSALLLATLLAFCALPTVDGKLQLCEVETGQSSIILDIEESRGSSVAQHTNPPELPISGDPNDDITLELVFPKGKPTFLLDGKSLRLIHPLDRDEENLSHIVFQITCMVRSTRRKRNIPIIVRVSDVNDNPPMFINTPYETTVPEVAHEIRPSADVAEMAHSALLLATLLAFCALPTVDGKLQLCEVETGQSSIILDIEESRGSSVAQHTNPPELPISGDPNDDITLELVFPKGKPTFLLDGKSLRLIHPLDRDEENLSHIVFQITCMVRSTRRKRNIPIIVRVSDVNDNPPMFINTPYETTVPEVAHEIRPSADVAE

Organism: Anopheles stephensi (NCBI:txid30069)

Solvent-accessible surface area (backbone atoms only — not comparable to full-atom values): 19670 Å² total; per-residue (Å²): 136,84,78,77,77,77,76,76,74,76,77,76,74,74,74,72,66,74,72,70,71,76,68,82,49,77,63,33,59,74,77,45,40,60,26,43,74,32,35,32,59,32,32,70,74,79,38,41,80,64,57,36,48,65,55,51,59,55,48,39,68,40,64,89,72,51,27,42,77,44,81,43,65,86,69,81,75,76,58,60,42,78,57,83,54,24,61,35,43,73,55,51,45,55,38,81,84,62,68,38,56,61,49,73,36,32,35,39,32,28,36,60,89,79,64,50,67,44,79,33,46,34,39,35,37,45,35,52,76,83,42,75,56,74,69,70,67,62,80,59,76,70,75,70,70,76,75,74,72,73,74,71,72,76,78,62,84,68,88,121,136,84,78,77,78,76,77,77,75,76,76,74,74,76,73,70,65,74,72,71,71,78,68,82,49,78,61,34,58,74,78,44,38,61,25,43,75,32,36,31,60,33,31,69,75,79,39,42,80,63,54,37,48,65,55,51,58,56,48,39,68,40,65,92,72,50,27,42,76,44,81,42,66,86,71,79,76,77,56,59,42,77,56,84,54,24,59,34,43,73,55,50,43,54,38,81,86,62,67,38,55,59,48,73,37,33,35,39,32,27,35,61,88,79,62,50,63,45,79,34,47,34,38,35,37,45,34,51,74,84,43,75,56,75,69,70,67,64,76,58,77,69,72,70,68,74,74,71,70,71,73,72,69,78,74,76,74,75,80,121